Protein AF-0000000083564950 (afdb_homodimer)

Organism: NCBI:txid148449

Solvent-accessible surface area (backbone atoms only — not comparable to full-atom values): 12169 Å² total; per-residue (Å²): 90,76,49,78,50,65,30,76,47,76,41,44,30,56,57,51,12,51,49,29,38,50,49,12,47,35,48,44,49,78,77,57,68,30,68,43,77,38,75,94,41,74,46,77,42,32,58,44,66,55,35,38,40,35,38,38,37,38,41,34,43,41,97,84,79,45,38,36,38,35,43,37,40,39,37,40,40,60,40,55,70,81,66,63,74,75,74,71,76,76,76,77,71,79,78,77,77,73,73,78,76,76,77,69,78,74,121,90,77,50,76,50,65,30,75,47,76,42,43,30,57,58,52,12,50,51,29,37,51,48,12,47,40,49,44,60,70,78,58,68,31,68,44,77,37,75,93,42,73,46,78,42,33,59,45,65,55,36,37,39,36,40,37,38,38,41,34,44,42,96,85,80,46,38,36,38,35,43,36,39,38,36,40,40,62,41,56,70,82,66,64,74,75,75,72,77,76,77,78,73,79,78,76,77,75,72,80,76,78,76,69,80,73,120

Secondary structure (DSSP, 8-state):
-EEEEEEEEEEEHHHHHHHHHHHHHHHHSSSS-EEEEETTEEEEE---SEEEEEEEEEEEEETTTEEEEEEEEEEEEEPP---------------------------/-EEEEEEEEEEEHHHHHHHHHHHHHHHHS-SS-EEEEETTEEEEE---SEEEEEEEEEEEEETTTEEEEEEEEEEEEEPP---------------------------

Radius of gyration: 32.9 Å; Cα contacts (8 Å, |Δi|>4): 384; chains: 2; bounding box: 43×137×96 Å

Sequence (214 aa):
MAQRTTADETIAREELAAYFHRLAEEFGEGGREINVEVGNKTVELNPPNEVDLSVDVIERSTMFRGDRETIQLELNWKANTNTAPAETDAEAEPNPNSDPNPNPNVEMAQRTTADETIAREELAAYFHRLAEEFGEGGREINVEVGNKTVELNPPNEVDLSVDVIERSTMFRGDRETIQLELNWKANTNTAPAETDAEAEPNPNSDPNPNPNVE

Foldseek 3Di:
DDDDAAADDDDDPVVVVVQVVQVCCQLVVDDFWGWHDHPPDIDIFGADPDKDKDWDWDWDADPPPGIDIDIDMDIDDDGDDPPPPPPPPPPPDPPPPPPPPPPPPPD/DDDDAAADDDDDPVVVVVQVVQVCCQLPVDDFWGWHDHPPDIDIFGADPDKDKDWDWDWDADPPPGIDIDIDMDIDDDGDDPPPPPPPPPPPDPPPPPPPPPPPPPD

Nearest PDB structures (foldseek):
  9fs5-assembly1_A  TM=5.773E-01  e=3.225E+00  Escherichia coli
  9fsm-assembly1_A  TM=5.769E-01  e=5.524E+00  Klebsiella pneumoniae
  9fs5-assembly1_A  TM=5.777E-01  e=3.028E+00  Escherichia coli
  9fsm-assembly1_A  TM=5.773E-01  e=5.188E+00  Klebsiella pneumoniae

Structure (mmCIF, N/CA/C/O backbone):
data_AF-0000000083564950-model_v1
#
loop_
_entity.id
_entity.type
_entity.pdbx_description
1 polymer 'Amphi-Trp domain-containing protein'
#
loop_
_atom_site.group_PDB
_atom_site.id
_atom_site.type_symbol
_atom_site.label_atom_id
_atom_site.label_alt_id
_atom_site.label_comp_id
_atom_site.label_asym_id
_atom_site.label_entity_id
_atom_site.label_seq_id
_atom_site.pdbx_PDB_ins_code
_atom_site.Cartn_x
_atom_site.Cartn_y
_atom_site.Cartn_z
_atom_site.occupancy
_atom_site.B_iso_or_equiv
_atom_site.auth_seq_id
_atom_site.auth_comp_id
_atom_site.auth_asym_id
_atom_site.auth_atom_id
_atom_site.pdbx_PDB_model_num
ATOM 1 N N . MET A 1 1 ? 13.148 19.391 7.551 1 93.88 1 MET A N 1
ATOM 2 C CA . MET A 1 1 ? 13.484 18.203 8.336 1 93.88 1 MET A CA 1
ATOM 3 C C . MET A 1 1 ? 12.664 17 7.883 1 93.88 1 MET A C 1
ATOM 5 O O . MET A 1 1 ? 11.562 17.156 7.359 1 93.88 1 MET A O 1
ATOM 9 N N . ALA A 1 2 ? 13.359 15.805 7.922 1 95.88 2 ALA A N 1
ATOM 10 C CA . ALA A 1 2 ? 12.648 14.602 7.484 1 95.88 2 ALA A CA 1
ATOM 11 C C . ALA A 1 2 ? 12.688 13.516 8.562 1 95.88 2 ALA A C 1
ATOM 13 O O . ALA A 1 2 ? 13.719 13.32 9.211 1 95.88 2 ALA A O 1
ATOM 14 N N . GLN A 1 3 ? 11.43 12.992 8.852 1 97.75 3 GLN A N 1
ATOM 15 C CA . GLN A 1 3 ? 11.297 11.812 9.711 1 97.75 3 GLN A CA 1
ATOM 16 C C . GLN A 1 3 ? 10.844 10.602 8.906 1 97.75 3 GLN A C 1
ATOM 18 O O . GLN A 1 3 ? 9.859 10.672 8.164 1 97.75 3 GLN A O 1
ATOM 23 N N . ARG A 1 4 ? 11.609 9.547 8.992 1 98.88 4 ARG A N 1
ATOM 24 C CA . ARG A 1 4 ? 11.297 8.32 8.281 1 98.88 4 ARG A CA 1
ATOM 25 C C . ARG A 1 4 ? 11.086 7.16 9.258 1 98.88 4 ARG A C 1
ATOM 27 O O . ARG A 1 4 ? 11.906 6.934 10.148 1 98.88 4 ARG A O 1
ATOM 34 N N . THR A 1 5 ? 9.922 6.52 9.172 1 98.94 5 THR A N 1
ATOM 35 C CA . THR A 1 5 ? 9.609 5.305 9.922 1 98.94 5 THR A CA 1
ATOM 36 C C . THR A 1 5 ? 9.367 4.133 8.977 1 98.94 5 THR A C 1
ATOM 38 O O . THR A 1 5 ? 8.555 4.227 8.055 1 98.94 5 THR A O 1
ATOM 41 N N . THR A 1 6 ? 10.117 3.062 9.164 1 98.88 6 THR A N 1
ATOM 42 C CA . THR A 1 6 ? 10.023 1.928 8.25 1 98.88 6 THR A CA 1
ATOM 43 C C . THR A 1 6 ? 9.961 0.616 9.031 1 98.88 6 THR A C 1
ATOM 45 O O . THR A 1 6 ? 10.438 0.534 10.164 1 98.88 6 THR A O 1
ATOM 48 N N . ALA A 1 7 ? 9.336 -0.338 8.484 1 98.94 7 ALA A N 1
ATOM 49 C CA . ALA A 1 7 ? 9.305 -1.703 9 1 98.94 7 ALA A CA 1
ATOM 50 C C . ALA A 1 7 ? 9.195 -2.719 7.867 1 98.94 7 ALA A C 1
ATOM 52 O O . ALA A 1 7 ? 8.469 -2.502 6.898 1 98.94 7 ALA A O 1
ATOM 53 N N . ASP A 1 8 ? 9.93 -3.84 7.945 1 98.94 8 ASP A N 1
ATOM 54 C CA . ASP A 1 8 ? 9.844 -5 7.062 1 98.94 8 ASP A CA 1
ATOM 55 C C . ASP A 1 8 ? 9.422 -6.246 7.832 1 98.94 8 ASP A C 1
ATOM 57 O O . ASP A 1 8 ? 9.977 -6.551 8.891 1 98.94 8 ASP A O 1
ATOM 61 N N . GLU A 1 9 ? 8.453 -6.914 7.332 1 98.88 9 GLU A N 1
ATOM 62 C CA . GLU A 1 9 ? 7.973 -8.117 8.008 1 98.88 9 GLU A CA 1
ATOM 63 C C . GLU A 1 9 ? 7.453 -9.141 7.004 1 98.88 9 GLU A C 1
ATOM 65 O O . GLU A 1 9 ? 7.012 -8.781 5.91 1 98.88 9 GLU A O 1
ATOM 70 N N . THR A 1 10 ? 7.582 -10.422 7.363 1 98.88 10 THR A N 1
ATOM 71 C CA . THR A 1 10 ? 6.832 -11.484 6.707 1 98.88 10 THR A CA 1
ATOM 72 C C . THR A 1 10 ? 5.562 -11.82 7.488 1 98.88 10 THR A C 1
ATOM 74 O O . THR A 1 10 ? 5.633 -12.227 8.648 1 98.88 10 THR A O 1
ATOM 77 N N . ILE A 1 11 ? 4.453 -11.688 6.871 1 98.56 11 ILE A N 1
ATOM 78 C CA . ILE A 1 11 ? 3.207 -11.82 7.613 1 98.56 11 ILE A CA 1
ATOM 79 C C . ILE A 1 11 ? 2.25 -12.734 6.855 1 98.56 11 ILE A C 1
ATOM 81 O O . ILE A 1 11 ? 2.426 -12.969 5.656 1 98.56 11 ILE A O 1
ATOM 85 N N . ALA A 1 12 ? 1.258 -13.219 7.559 1 97.44 12 ALA A N 1
ATOM 86 C CA . ALA A 1 12 ? 0.197 -14.008 6.941 1 97.44 12 ALA A CA 1
ATOM 87 C C . ALA A 1 12 ? -0.708 -13.141 6.074 1 97.44 12 ALA A C 1
ATOM 89 O O . ALA A 1 12 ? -0.886 -11.953 6.352 1 97.44 12 ALA A O 1
ATOM 90 N N . ARG A 1 13 ? -1.227 -13.734 5.004 1 97.38 13 ARG A N 1
ATOM 91 C CA . ARG A 1 13 ? -2.131 -13.047 4.086 1 97.38 13 ARG A CA 1
ATOM 92 C C . ARG A 1 13 ? -3.291 -12.406 4.84 1 97.38 13 ARG A C 1
ATOM 94 O O . ARG A 1 13 ? -3.732 -11.312 4.496 1 97.38 13 ARG A O 1
ATOM 101 N N . GLU A 1 14 ? -3.785 -13.141 5.914 1 96.88 14 GLU A N 1
ATOM 102 C CA . GLU A 1 14 ? -4.895 -12.625 6.707 1 96.88 14 GLU A CA 1
ATOM 103 C C . GLU A 1 14 ? -4.484 -11.375 7.48 1 96.88 14 GLU A C 1
ATOM 105 O O . GLU A 1 14 ? -5.285 -10.461 7.664 1 96.88 14 GLU A O 1
ATOM 110 N N . GLU A 1 15 ? -3.299 -11.367 7.988 1 98.25 15 GLU A N 1
ATOM 111 C CA . GLU A 1 15 ? -2.785 -10.195 8.695 1 98.25 15 GLU A CA 1
ATOM 112 C C . GLU A 1 15 ? -2.627 -9.008 7.758 1 98.25 15 GLU A C 1
ATOM 114 O O . GLU A 1 15 ? -2.889 -7.867 8.141 1 98.25 15 GLU A O 1
ATOM 119 N N . LEU A 1 16 ? -2.162 -9.305 6.551 1 98.44 16 LEU A N 1
ATOM 120 C CA . LEU A 1 16 ? -2.07 -8.258 5.539 1 98.44 16 LEU A CA 1
ATOM 121 C C . LEU A 1 16 ? -3.449 -7.688 5.219 1 98.44 16 LEU A C 1
ATOM 123 O O . LEU A 1 16 ? -3.609 -6.469 5.109 1 98.44 16 LEU A O 1
ATOM 127 N N . ALA A 1 17 ? -4.441 -8.617 5.07 1 98.56 17 ALA A N 1
ATOM 128 C CA . ALA A 1 17 ? -5.816 -8.188 4.832 1 98.56 17 ALA A CA 1
ATOM 129 C C . ALA A 1 17 ? -6.297 -7.254 5.941 1 98.56 17 ALA A C 1
ATOM 131 O O . ALA A 1 17 ? -6.91 -6.219 5.668 1 98.56 17 ALA A O 1
ATOM 132 N N . ALA A 1 18 ? -6 -7.617 7.172 1 98.75 18 ALA A N 1
ATOM 133 C CA . ALA A 1 18 ? -6.398 -6.797 8.312 1 98.75 18 ALA A CA 1
ATOM 134 C C . ALA A 1 18 ? -5.699 -5.441 8.281 1 98.75 18 ALA A C 1
ATOM 136 O O . ALA A 1 18 ? -6.297 -4.422 8.641 1 98.75 18 ALA A O 1
ATOM 137 N N . TYR A 1 19 ? -4.41 -5.418 7.84 1 98.88 19 TYR A N 1
ATOM 138 C CA . TYR A 1 19 ? -3.654 -4.176 7.723 1 98.88 19 TYR A CA 1
ATOM 139 C C . TYR A 1 19 ? -4.309 -3.23 6.723 1 98.88 19 TYR A C 1
ATOM 141 O O . TYR A 1 19 ? -4.527 -2.055 7.02 1 98.88 19 TYR A O 1
ATOM 149 N N . PHE A 1 20 ? -4.641 -3.758 5.566 1 98.81 20 PHE A N 1
ATOM 150 C CA . PHE A 1 20 ? -5.297 -2.953 4.543 1 98.81 20 PHE A CA 1
ATOM 151 C C . PHE A 1 20 ? -6.664 -2.479 5.023 1 98.81 20 PHE A C 1
ATOM 153 O O . PHE A 1 20 ? -7.086 -1.364 4.707 1 98.81 20 PHE A O 1
ATOM 160 N N . HIS A 1 21 ? -7.383 -3.354 5.824 1 98.56 21 HIS A N 1
ATOM 161 C CA . HIS A 1 21 ? -8.672 -2.965 6.379 1 98.56 21 HIS A CA 1
ATOM 162 C C . HIS A 1 21 ? -8.531 -1.778 7.324 1 98.56 21 HIS A C 1
ATOM 164 O O . HIS A 1 21 ? -9.328 -0.839 7.273 1 98.56 21 HIS A O 1
ATOM 170 N N . ARG A 1 22 ? -7.535 -1.78 8.133 1 98.44 22 ARG A N 1
ATOM 171 C CA . ARG A 1 22 ? -7.309 -0.681 9.062 1 98.44 22 ARG A CA 1
ATOM 172 C C . ARG A 1 22 ? -6.949 0.602 8.32 1 98.44 22 ARG A C 1
ATOM 174 O O . ARG A 1 22 ? -7.414 1.686 8.688 1 98.44 22 ARG A O 1
ATOM 181 N N . LEU A 1 23 ? -6.129 0.482 7.289 1 98.38 23 LEU A N 1
ATOM 182 C CA . LEU A 1 23 ? -5.805 1.653 6.48 1 98.38 23 LEU A CA 1
ATOM 183 C C . LEU A 1 23 ? -7.062 2.232 5.84 1 98.38 23 LEU A C 1
ATOM 185 O O . LEU A 1 23 ? -7.242 3.451 5.801 1 98.38 23 LEU A O 1
ATOM 189 N N . ALA A 1 24 ? -7.93 1.332 5.32 1 98.31 24 ALA A N 1
ATOM 190 C CA . ALA A 1 24 ? -9.195 1.767 4.734 1 98.31 24 ALA A CA 1
ATOM 191 C C . ALA A 1 24 ? -10.023 2.564 5.742 1 98.31 24 ALA A C 1
ATOM 193 O O . ALA A 1 24 ? -10.57 3.615 5.406 1 98.31 24 ALA A O 1
ATOM 194 N N . GLU A 1 25 ? -10.094 2.08 6.957 1 97.56 25 GLU A N 1
ATOM 195 C CA . GLU A 1 25 ? -10.852 2.756 8.008 1 97.56 25 GLU A CA 1
ATOM 196 C C . GLU A 1 25 ? -10.25 4.121 8.328 1 97.56 25 GLU A C 1
ATOM 198 O O . GLU A 1 25 ? -10.977 5.098 8.516 1 97.56 25 GLU A O 1
ATOM 203 N N . GLU A 1 26 ? -8.891 4.121 8.414 1 97.25 2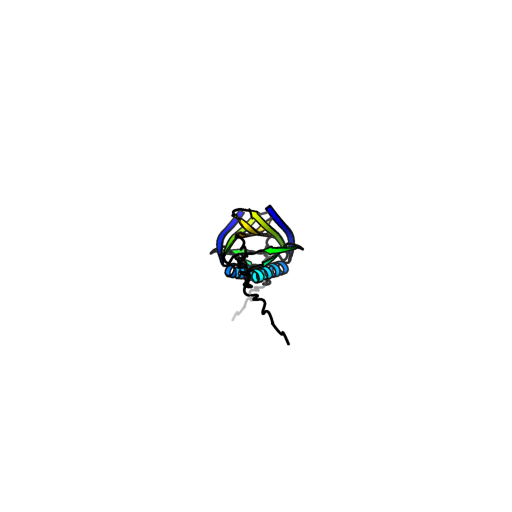6 GLU A N 1
ATOM 204 C CA . GLU A 1 26 ? -8.227 5.379 8.75 1 97.25 26 GLU A CA 1
ATOM 205 C C . GLU A 1 26 ? -8.477 6.438 7.68 1 97.25 26 GLU A C 1
ATOM 207 O O . GLU A 1 26 ? -8.82 7.578 8 1 97.25 26 GLU A O 1
ATOM 212 N N . PHE A 1 27 ? -8.383 6.086 6.449 1 97.25 27 PHE A N 1
ATOM 213 C CA . PHE A 1 27 ? -8.578 7.055 5.375 1 97.25 27 PHE A CA 1
ATOM 214 C C . PHE A 1 27 ? 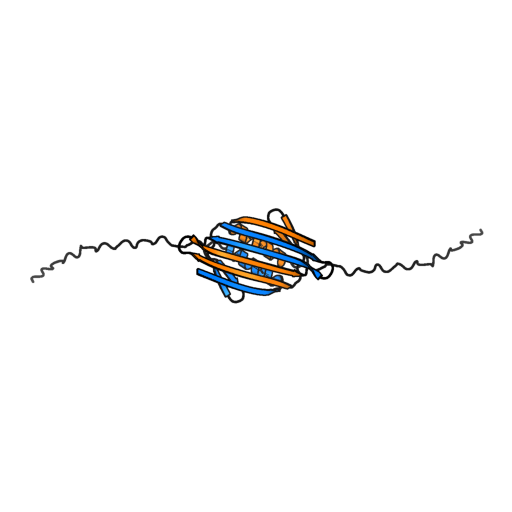-10.055 7.402 5.215 1 97.25 27 PHE A C 1
ATOM 216 O O . PHE A 1 27 ? -10.391 8.516 4.809 1 97.25 27 PHE A O 1
ATOM 223 N N . GLY A 1 28 ? -10.891 6.453 5.512 1 96.5 28 GLY A N 1
ATOM 224 C CA . GLY A 1 28 ? -12.312 6.641 5.281 1 96.5 28 GLY A CA 1
ATOM 225 C C . GLY A 1 28 ? -13 7.414 6.391 1 96.5 28 GLY A C 1
ATOM 226 O O . GLY A 1 28 ? -14.078 7.973 6.188 1 96.5 28 GLY A O 1
ATOM 227 N N . GLU A 1 29 ? -12.508 7.113 7.664 1 86.94 29 GLU A N 1
ATOM 228 C CA . GLU A 1 29 ? -13.141 7.723 8.828 1 86.94 29 GLU A CA 1
ATOM 229 C C . GLU A 1 29 ? -13.047 9.242 8.781 1 86.94 29 GLU A C 1
ATOM 231 O O . GLU A 1 29 ? -11.984 9.797 8.461 1 86.94 29 GLU A O 1
ATOM 236 N N . GLY A 1 30 ? -13.906 9.883 8.031 1 67.75 30 GLY A N 1
ATOM 237 C CA . GLY A 1 30 ? -14.008 11.328 8.086 1 67.75 30 GLY A CA 1
ATOM 238 C C . GLY A 1 30 ? -13.188 11.945 9.203 1 67.75 30 GLY A C 1
ATOM 239 O O . GLY A 1 30 ? -12.719 11.234 10.094 1 67.75 30 GLY A O 1
ATOM 240 N N . GLY A 1 31 ? -12.422 13.102 8.922 1 71.31 31 GLY A N 1
ATOM 241 C CA . GLY A 1 31 ? -11.539 13.836 9.82 1 71.31 31 GLY A CA 1
ATOM 242 C C . GLY A 1 31 ? -10.211 14.195 9.188 1 71.31 31 GLY A C 1
ATOM 243 O O . GLY A 1 31 ? -9.992 13.945 8 1 71.31 31 GLY A O 1
ATOM 244 N N . ARG A 1 32 ? -9.391 14.719 10.141 1 80.88 32 ARG A N 1
ATOM 245 C CA . ARG A 1 32 ? -8.195 15.336 9.578 1 80.88 32 ARG A CA 1
ATOM 246 C C . ARG A 1 32 ? -6.98 14.438 9.75 1 80.88 32 ARG A C 1
ATOM 248 O O . ARG A 1 32 ? -6.215 14.227 8.805 1 80.88 32 ARG A O 1
ATOM 255 N N . GLU A 1 33 ? -6.883 13.641 10.922 1 94.31 33 GLU A N 1
ATOM 256 C CA . GLU A 1 33 ? -5.652 12.898 11.18 1 94.31 33 GLU A CA 1
ATOM 257 C C . GLU A 1 33 ? -5.852 11.406 10.969 1 94.31 33 GLU A C 1
ATOM 259 O O . GLU A 1 33 ? -6.938 10.875 11.227 1 94.31 33 GLU A O 1
ATOM 264 N N . ILE A 1 34 ? -4.855 10.672 10.438 1 97.38 34 ILE A N 1
ATOM 265 C CA . ILE A 1 34 ? -4.895 9.219 10.32 1 97.38 34 ILE A CA 1
ATOM 266 C C . ILE A 1 34 ? -3.693 8.609 11.047 1 97.38 34 ILE A C 1
ATOM 268 O O . ILE A 1 34 ? -2.635 9.242 11.141 1 97.38 34 ILE A O 1
ATOM 272 N N . ASN A 1 35 ? -3.906 7.402 11.547 1 97.69 35 ASN A N 1
ATOM 273 C CA . ASN A 1 35 ? -2.842 6.621 12.172 1 97.69 35 ASN A CA 1
ATOM 274 C C . ASN A 1 35 ? -2.398 5.465 11.273 1 97.69 35 ASN A C 1
ATOM 276 O O . ASN A 1 35 ? -3.229 4.691 10.797 1 97.69 35 ASN A O 1
ATOM 280 N N . VAL A 1 36 ? -1.153 5.422 11.039 1 98.5 36 VAL A N 1
ATOM 281 C CA . VAL A 1 36 ? -0.574 4.336 10.258 1 98.5 36 VAL A CA 1
ATOM 282 C C . VAL A 1 36 ? 0.371 3.514 11.125 1 98.5 36 VAL A C 1
ATOM 284 O O . VAL A 1 36 ? 1.303 4.055 11.727 1 98.5 36 VAL A O 1
ATOM 287 N N . GLU A 1 37 ? 0.093 2.229 11.195 1 98.62 37 GLU A N 1
ATOM 288 C CA . GLU A 1 37 ? 0.975 1.33 11.938 1 98.62 37 GLU A CA 1
ATOM 289 C C . GLU A 1 37 ? 2.182 0.926 11.094 1 98.62 37 GLU A C 1
ATOM 291 O O . GLU A 1 37 ? 2.031 0.476 9.961 1 98.62 37 GLU A O 1
ATOM 296 N N . VAL A 1 38 ? 3.375 1.15 11.656 1 98.81 38 VAL A N 1
ATOM 297 C CA . VAL A 1 38 ? 4.637 0.756 11.047 1 98.81 38 VAL A CA 1
ATOM 298 C C . VAL A 1 38 ? 5.457 -0.07 12.031 1 98.81 38 VAL A C 1
ATOM 300 O O . VAL A 1 38 ? 6.203 0.482 12.844 1 98.81 38 VAL A O 1
ATOM 303 N N . GLY A 1 39 ? 5.363 -1.432 11.836 1 97.38 39 GLY A N 1
ATOM 304 C CA . GLY A 1 39 ? 5.93 -2.295 12.859 1 97.38 39 GLY A CA 1
ATOM 305 C C . GLY A 1 39 ? 5.301 -2.088 14.227 1 97.38 39 GLY A C 1
ATOM 306 O O . GLY A 1 39 ? 4.09 -2.25 14.391 1 97.38 39 GLY A O 1
ATOM 307 N N . ASN A 1 40 ? 6.047 -1.709 15.148 1 97.06 40 ASN A N 1
ATOM 308 C CA . ASN A 1 40 ? 5.566 -1.498 16.516 1 97.06 40 ASN A CA 1
ATOM 309 C C . ASN A 1 40 ? 5.289 -0.022 16.781 1 97.06 40 ASN A C 1
ATOM 311 O O . ASN A 1 40 ? 4.992 0.358 17.922 1 97.06 40 ASN A O 1
ATOM 315 N N . LYS A 1 41 ? 5.34 0.777 15.773 1 98.25 41 LYS A N 1
ATOM 316 C CA . LYS A 1 41 ? 5.121 2.215 15.914 1 98.25 41 LYS A CA 1
ATOM 317 C C . LYS A 1 41 ? 3.826 2.645 15.234 1 98.25 41 LYS A C 1
ATOM 319 O O . LYS A 1 41 ? 3.322 1.951 14.352 1 98.25 41 LYS A O 1
ATOM 324 N N . THR A 1 42 ? 3.316 3.699 15.695 1 98.56 42 THR A N 1
ATOM 325 C CA . THR A 1 42 ? 2.168 4.344 15.07 1 98.56 42 THR A CA 1
ATOM 326 C C . THR A 1 42 ? 2.52 5.762 14.625 1 98.56 42 THR A C 1
ATOM 328 O O . THR A 1 42 ? 3.021 6.559 15.422 1 98.56 42 THR A O 1
ATOM 331 N N . VAL A 1 43 ? 2.312 6.074 13.375 1 98.5 43 VAL A N 1
ATOM 332 C CA . VAL A 1 43 ? 2.6 7.402 12.844 1 98.5 43 VAL A CA 1
ATOM 333 C C . VAL A 1 43 ? 1.292 8.141 12.555 1 98.5 43 VAL A C 1
ATOM 335 O O . VAL A 1 43 ? 0.403 7.602 11.891 1 98.5 43 VAL A O 1
ATOM 338 N N . GLU A 1 44 ? 1.178 9.328 13.062 1 97.19 44 GLU A N 1
ATOM 339 C CA . GLU A 1 44 ? 0.018 10.172 12.789 1 97.19 44 GLU A CA 1
ATOM 340 C C . GLU A 1 44 ? 0.263 11.078 11.586 1 97.19 44 GLU A C 1
ATOM 342 O O . GLU A 1 44 ? 1.278 11.773 11.523 1 97.19 44 GLU A O 1
ATOM 347 N N . LEU A 1 45 ? -0.65 11.086 10.672 1 97.56 45 LEU A N 1
ATOM 348 C CA . LEU A 1 45 ? -0.542 11.898 9.469 1 97.56 45 LEU A CA 1
ATOM 349 C C . LEU A 1 45 ? -1.807 12.719 9.25 1 97.56 45 LEU A C 1
ATOM 351 O O . LEU A 1 45 ? -2.82 12.5 9.914 1 97.56 45 LEU A O 1
ATOM 355 N N . ASN A 1 46 ? -1.687 13.664 8.383 1 96.56 46 ASN A N 1
ATOM 356 C CA . ASN A 1 46 ? -2.779 14.594 8.133 1 96.56 46 ASN A CA 1
ATOM 357 C C . ASN A 1 46 ? -3.043 14.766 6.641 1 96.56 46 ASN A C 1
ATOM 359 O O . ASN A 1 46 ? -2.762 15.82 6.07 1 96.56 46 ASN A O 1
ATOM 363 N N . PRO A 1 47 ? -3.619 13.797 6.055 1 96.88 47 PRO A N 1
ATOM 364 C CA . PRO A 1 47 ? -3.898 13.914 4.621 1 96.88 47 PRO A CA 1
ATOM 365 C C . PRO A 1 47 ? -5.016 14.914 4.316 1 96.88 47 PRO A C 1
ATOM 367 O O . PRO A 1 47 ? -5.941 15.07 5.117 1 96.88 47 PRO A O 1
ATOM 370 N N . PRO A 1 48 ? -4.895 15.508 3.164 1 95.12 48 PRO A N 1
ATOM 371 C CA . PRO A 1 48 ? -6.035 16.281 2.65 1 95.12 48 PRO A CA 1
ATOM 372 C C . PRO A 1 48 ? -7.129 15.383 2.072 1 95.12 48 PRO A C 1
ATOM 374 O O . PRO A 1 48 ? -7.078 14.164 2.221 1 95.12 48 PRO A O 1
ATOM 377 N N . ASN A 1 49 ? -8.078 16.016 1.464 1 95.56 49 ASN A N 1
ATOM 378 C CA . ASN A 1 49 ? -9.195 15.266 0.895 1 95.56 49 ASN A CA 1
ATOM 379 C C . ASN A 1 49 ? -8.773 14.516 -0.366 1 95.56 49 ASN A C 1
ATOM 381 O O . ASN A 1 49 ? -9.43 13.555 -0.769 1 95.56 49 ASN A O 1
ATOM 385 N N . GLU A 1 50 ? -7.707 15.07 -1.01 1 97 50 GLU A N 1
ATOM 386 C CA . GLU A 1 50 ? -7.172 14.414 -2.203 1 97 50 GLU A CA 1
ATOM 387 C C . GLU A 1 50 ? -5.734 13.961 -1.982 1 97 50 GLU A C 1
ATOM 389 O O . GLU A 1 50 ? -4.941 14.664 -1.36 1 97 50 GLU A O 1
ATOM 394 N N . VAL A 1 51 ? -5.465 12.82 -2.506 1 97.88 51 VAL A N 1
ATOM 395 C CA . VAL A 1 51 ? -4.129 12.25 -2.359 1 97.88 51 VAL A CA 1
ATOM 396 C C . VAL A 1 51 ? -3.639 11.727 -3.709 1 97.88 51 VAL A C 1
ATOM 398 O O . VAL A 1 51 ? -4.441 11.305 -4.547 1 97.88 51 VAL A O 1
ATOM 401 N N . ASP A 1 52 ? -2.391 11.797 -3.896 1 98.88 52 ASP A N 1
ATOM 402 C CA . ASP A 1 52 ? -1.782 11.164 -5.062 1 98.88 52 ASP A CA 1
ATOM 403 C C .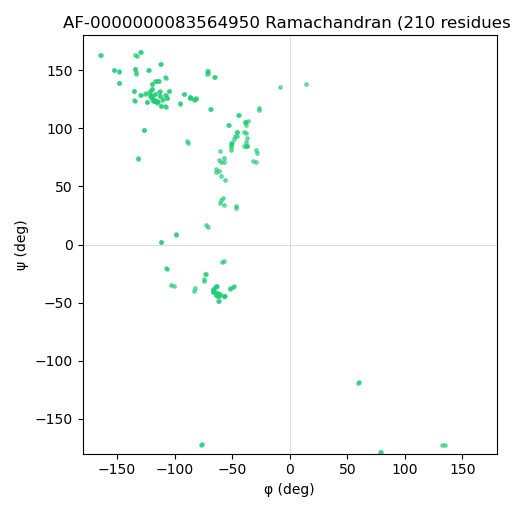 ASP A 1 52 ? -1.439 9.703 -4.781 1 98.88 52 ASP A C 1
ATOM 405 O O . ASP A 1 52 ? -0.766 9.391 -3.795 1 98.88 52 ASP A O 1
ATOM 409 N N . LEU A 1 53 ? -1.909 8.797 -5.617 1 98.94 53 LEU A N 1
ATOM 410 C CA . LEU A 1 53 ? -1.693 7.355 -5.484 1 98.94 53 LEU A CA 1
ATOM 411 C C . LEU A 1 53 ? -0.972 6.797 -6.703 1 98.94 53 LEU A C 1
ATOM 413 O O . LEU A 1 53 ? -1.349 7.09 -7.84 1 98.94 53 LEU A O 1
ATOM 417 N N . SER A 1 54 ? 0.122 6.102 -6.484 1 99 54 SER A N 1
ATOM 418 C CA . SER A 1 54 ? 0.807 5.312 -7.5 1 99 54 SER A CA 1
ATOM 419 C C . SER A 1 54 ? 0.752 3.824 -7.176 1 99 54 SER A C 1
ATOM 421 O O . SER A 1 54 ? 1.108 3.41 -6.07 1 99 54 SER A O 1
ATOM 423 N N . VAL A 1 55 ? 0.205 3.057 -8.094 1 98.94 55 VAL A N 1
ATOM 424 C CA . VAL A 1 55 ? 0.15 1.604 -7.969 1 98.94 55 VAL A CA 1
ATOM 425 C C . VAL A 1 55 ? 1.033 0.962 -9.039 1 98.94 55 VAL A C 1
ATOM 427 O O . VAL A 1 55 ? 0.976 1.341 -10.211 1 98.94 55 VAL A O 1
ATOM 430 N N . ASP A 1 56 ? 1.84 0.075 -8.664 1 98.94 56 ASP A N 1
ATOM 431 C CA . ASP A 1 56 ? 2.719 -0.682 -9.547 1 98.94 56 ASP A CA 1
ATOM 432 C C . ASP A 1 56 ? 2.684 -2.172 -9.219 1 98.94 56 ASP A C 1
ATOM 434 O O . ASP A 1 56 ? 2.955 -2.566 -8.078 1 98.94 56 ASP A O 1
ATOM 438 N N . VAL A 1 57 ? 2.361 -3.033 -10.195 1 98.94 57 VAL A N 1
ATOM 439 C CA . VAL A 1 57 ? 2.361 -4.484 -10.047 1 98.94 57 VAL A CA 1
ATOM 440 C C . VAL A 1 57 ? 3.348 -5.105 -11.031 1 98.94 57 VAL A C 1
ATOM 442 O O . VAL A 1 57 ? 3.32 -4.797 -12.227 1 98.94 57 VAL A O 1
ATOM 445 N N . ILE A 1 58 ? 4.211 -5.926 -10.531 1 98.81 58 ILE A N 1
ATOM 446 C CA . ILE A 1 58 ? 5.23 -6.57 -11.359 1 98.81 58 ILE A CA 1
ATOM 447 C C . ILE A 1 58 ? 5.133 -8.086 -11.203 1 98.81 58 ILE A C 1
ATOM 449 O O . ILE A 1 58 ? 5.191 -8.609 -10.086 1 98.81 58 ILE A O 1
ATOM 453 N N . GLU A 1 59 ? 4.945 -8.742 -12.289 1 98 59 GLU A N 1
ATOM 454 C CA . GLU A 1 59 ? 5.043 -10.195 -12.375 1 98 59 GLU A CA 1
ATOM 455 C C . GLU A 1 59 ? 6.305 -10.625 -13.117 1 98 59 GLU A C 1
ATOM 457 O O . GLU A 1 59 ? 6.508 -10.25 -14.273 1 98 59 GLU A O 1
ATOM 462 N N . ARG A 1 60 ? 7.129 -11.32 -12.438 1 97.31 60 ARG A N 1
ATOM 463 C CA . ARG A 1 60 ? 8.359 -11.82 -13.039 1 97.31 60 ARG A CA 1
ATOM 464 C C . ARG A 1 60 ? 8.375 -13.344 -13.062 1 97.31 60 ARG A C 1
ATOM 466 O O . ARG A 1 60 ? 8.156 -13.992 -12.039 1 97.31 60 ARG A O 1
ATOM 473 N N . SER A 1 61 ? 8.539 -13.898 -14.25 1 93.75 61 SER A N 1
ATOM 474 C CA . SER A 1 61 ? 8.633 -15.352 -14.406 1 93.75 61 SER A CA 1
ATOM 475 C C . SER A 1 61 ? 10.031 -15.773 -14.828 1 93.75 61 SER A C 1
ATOM 477 O O . SER A 1 61 ? 10.594 -15.227 -15.781 1 93.75 61 SER A O 1
ATOM 479 N N . THR A 1 62 ? 10.594 -16.531 -14.023 1 88.38 62 THR A N 1
ATOM 480 C CA . THR A 1 62 ? 11.875 -17.125 -14.375 1 88.38 62 THR A CA 1
ATOM 481 C C . THR A 1 62 ? 11.805 -18.641 -14.352 1 88.38 62 THR A C 1
ATOM 483 O O . THR A 1 62 ? 11.141 -19.234 -13.484 1 88.38 62 THR A O 1
ATOM 486 N N . MET A 1 63 ? 12.281 -19.344 -15.336 1 82.88 63 MET A N 1
ATOM 487 C CA . MET A 1 63 ? 12.227 -20.781 -15.539 1 82.88 63 MET A CA 1
ATOM 488 C C . MET A 1 63 ? 12.672 -21.531 -14.281 1 82.88 63 MET A C 1
ATOM 490 O O . MET A 1 63 ? 12.078 -22.547 -13.914 1 82.88 63 MET A O 1
ATOM 494 N N . PHE A 1 64 ? 13.625 -21.078 -13.516 1 85.19 64 PHE A N 1
ATOM 495 C CA . PHE A 1 64 ? 14.203 -21.891 -12.445 1 85.19 64 PHE A CA 1
ATOM 496 C C . PHE A 1 64 ? 13.75 -21.375 -11.078 1 85.19 64 PHE A C 1
ATOM 498 O O . PHE A 1 64 ? 13.734 -22.141 -10.102 1 85.19 64 PHE A O 1
ATOM 505 N N . ARG A 1 65 ? 13.32 -20.234 -10.922 1 84.75 65 ARG A N 1
ATOM 506 C CA . ARG A 1 65 ? 13.086 -19.672 -9.594 1 84.75 65 ARG A CA 1
ATOM 507 C C . ARG A 1 65 ? 11.594 -19.469 -9.344 1 84.75 65 ARG A C 1
ATOM 509 O O . ARG A 1 65 ? 11.188 -19.047 -8.266 1 84.75 65 ARG A O 1
ATOM 516 N N . GLY A 1 66 ? 10.727 -19.859 -10.312 1 89.88 66 GLY A N 1
ATOM 517 C CA . GLY A 1 66 ? 9.289 -19.656 -10.18 1 89.88 66 GLY A CA 1
ATOM 518 C C . GLY A 1 66 ? 8.852 -18.234 -10.484 1 89.88 66 GLY A C 1
ATOM 519 O O . GLY A 1 66 ? 9.672 -17.406 -10.859 1 89.88 66 GLY A O 1
ATOM 520 N N . ASP A 1 67 ? 7.637 -18.047 -10.344 1 94.44 67 ASP A N 1
ATOM 521 C CA . ASP A 1 67 ? 7.066 -16.734 -10.594 1 94.44 67 ASP A CA 1
ATOM 522 C C . ASP A 1 67 ? 7.145 -15.852 -9.344 1 94.44 67 ASP A C 1
ATOM 524 O O . ASP A 1 67 ? 6.793 -16.281 -8.25 1 94.44 67 ASP A O 1
ATOM 528 N N . ARG A 1 68 ? 7.727 -14.648 -9.484 1 97.62 68 ARG A N 1
ATOM 529 C CA . ARG A 1 68 ? 7.746 -13.656 -8.414 1 97.62 68 ARG A CA 1
ATOM 530 C C . ARG A 1 68 ? 6.758 -12.531 -8.695 1 97.62 68 ARG A C 1
ATOM 532 O O . ARG A 1 68 ? 6.668 -12.047 -9.828 1 97.62 68 ARG A O 1
ATOM 539 N N . GLU A 1 69 ? 6.004 -12.227 -7.703 1 98.38 69 GLU A N 1
ATOM 540 C CA . GLU A 1 69 ? 5.012 -11.164 -7.832 1 98.38 69 GLU A CA 1
ATOM 541 C C . GLU A 1 69 ? 5.273 -10.039 -6.828 1 98.38 69 GLU A C 1
ATOM 543 O O . GLU A 1 69 ? 5.648 -10.297 -5.684 1 98.38 69 GLU A O 1
ATOM 548 N N . THR A 1 70 ? 5.137 -8.797 -7.234 1 98.88 70 THR A N 1
ATOM 549 C CA . THR A 1 70 ? 5.363 -7.617 -6.402 1 98.88 70 THR A CA 1
ATOM 550 C C . THR A 1 70 ? 4.25 -6.594 -6.598 1 98.88 70 THR A C 1
ATOM 552 O O . THR A 1 70 ? 3.838 -6.324 -7.727 1 98.88 70 THR A O 1
ATOM 555 N N . ILE A 1 71 ? 3.729 -6.09 -5.5 1 98.94 71 ILE A N 1
ATOM 556 C CA . ILE A 1 71 ? 2.852 -4.922 -5.496 1 98.94 71 ILE A CA 1
ATOM 557 C C . ILE A 1 71 ? 3.549 -3.756 -4.797 1 98.94 71 ILE A C 1
ATOM 559 O O . ILE A 1 71 ? 4.059 -3.906 -3.686 1 98.94 71 ILE A O 1
ATOM 563 N N . GLN A 1 72 ? 3.607 -2.621 -5.418 1 99 72 GLN A N 1
ATOM 564 C CA . GLN A 1 72 ? 4.09 -1.39 -4.801 1 99 72 GLN A CA 1
ATOM 565 C C . GLN A 1 72 ? 3.018 -0.303 -4.832 1 99 72 GLN A C 1
ATOM 567 O O . GLN A 1 72 ? 2.445 -0.019 -5.887 1 99 72 GLN A O 1
ATOM 572 N N . LEU A 1 73 ? 2.746 0.29 -3.674 1 99 73 LEU A N 1
ATOM 573 C CA . LEU A 1 73 ? 1.852 1.434 -3.535 1 99 73 LEU A CA 1
ATOM 574 C C . LEU A 1 73 ? 2.59 2.635 -2.955 1 99 73 LEU A C 1
ATOM 576 O O . LEU A 1 73 ? 3.352 2.494 -1.995 1 99 73 LEU A O 1
ATOM 580 N N . GLU A 1 74 ? 2.426 3.738 -3.49 1 99 74 GLU A N 1
ATOM 581 C CA . GLU A 1 74 ? 2.936 4.988 -2.934 1 99 74 GLU A CA 1
ATOM 582 C C . GLU A 1 74 ? 1.841 6.051 -2.865 1 99 74 GLU A C 1
ATOM 584 O O . GLU A 1 74 ? 1.166 6.316 -3.861 1 99 74 GLU A O 1
ATOM 589 N N . LEU A 1 75 ? 1.646 6.668 -1.715 1 98.94 75 LEU A N 1
ATOM 590 C CA . LEU A 1 75 ? 0.766 7.801 -1.467 1 98.94 75 LEU A CA 1
ATOM 591 C C . LEU A 1 75 ? 1.569 9.039 -1.09 1 98.94 75 LEU A C 1
ATOM 593 O O . LEU A 1 75 ? 2.521 8.953 -0.31 1 98.94 75 LEU A O 1
ATOM 597 N N . ASN A 1 76 ? 1.219 10.078 -1.515 1 98.81 76 ASN A N 1
ATOM 598 C CA . ASN A 1 76 ? 1.87 11.32 -1.126 1 98.81 76 ASN A CA 1
ATOM 599 C C . ASN A 1 76 ? 0.916 12.508 -1.225 1 98.81 76 ASN A C 1
ATOM 601 O O . ASN A 1 76 ? 0.016 12.523 -2.066 1 98.81 76 ASN A O 1
ATOM 605 N N . TRP A 1 77 ? 1.122 13.531 -0.37 1 97.44 77 TRP A N 1
ATOM 606 C CA . TRP A 1 77 ? 0.282 14.727 -0.309 1 97.44 77 TRP A CA 1
ATOM 607 C C . TRP A 1 77 ? 0.979 15.844 0.46 1 97.44 77 TRP A C 1
ATOM 609 O O . TRP A 1 77 ? 2.027 15.625 1.072 1 97.44 77 TRP A O 1
ATOM 619 N N . LYS A 1 78 ? 0.457 16.969 0.252 1 96.38 78 LYS A N 1
ATOM 620 C CA . LYS A 1 78 ? 0.737 18.062 1.173 1 96.38 78 LYS A CA 1
ATOM 621 C C . LYS A 1 78 ? -0.184 18 2.389 1 96.38 78 LYS A C 1
ATOM 623 O O . LYS A 1 78 ? -1.408 17.984 2.246 1 96.38 78 LYS A O 1
ATOM 628 N N . ALA A 1 79 ? 0.463 17.984 3.52 1 95.69 79 ALA A N 1
ATOM 629 C CA . ALA A 1 79 ? -0.317 17.812 4.742 1 95.69 79 ALA A CA 1
ATOM 630 C C . ALA A 1 79 ? -1.241 19 4.977 1 95.69 79 ALA A C 1
ATOM 632 O O . ALA A 1 79 ? -0.89 20.141 4.656 1 95.69 79 ALA A O 1
ATOM 633 N N . ASN A 1 80 ? -2.434 18.672 5.512 1 91.19 80 ASN A N 1
ATOM 634 C CA . ASN A 1 80 ? -3.307 19.734 5.996 1 91.19 80 ASN A CA 1
ATOM 635 C C . ASN A 1 80 ? -2.734 20.406 7.242 1 91.19 80 ASN A C 1
ATOM 637 O O . ASN A 1 80 ? -2.201 19.734 8.125 1 91.19 80 ASN A O 1
ATOM 641 N N . THR A 1 81 ? -2.441 21.578 7.145 1 77.62 81 THR A N 1
ATOM 642 C CA . THR A 1 81 ? -1.909 22.281 8.305 1 77.62 81 THR A CA 1
ATOM 643 C C . THR A 1 81 ? -3.037 22.875 9.148 1 77.62 81 THR A C 1
ATOM 645 O O . THR A 1 81 ? -3.984 23.453 8.602 1 77.62 81 THR A O 1
ATOM 648 N N . ASN A 1 82 ? -3.572 22.078 10.07 1 60.84 82 ASN A N 1
ATOM 649 C CA . ASN A 1 82 ? -4.543 22.719 10.953 1 60.84 82 ASN A CA 1
ATOM 650 C C . ASN A 1 82 ? -4.027 24.047 11.477 1 60.84 82 ASN A C 1
ATOM 652 O O . ASN A 1 82 ? -3.49 24.109 12.586 1 60.84 82 ASN A O 1
ATOM 656 N N . THR A 1 83 ? -3.32 24.719 10.797 1 55.31 83 THR A N 1
ATOM 657 C CA . THR A 1 83 ? -3.029 26.016 11.383 1 55.31 83 THR A CA 1
ATOM 658 C C . THR A 1 83 ? -4.312 26.812 11.609 1 55.31 83 THR A C 1
ATOM 660 O O . THR A 1 83 ? -4.992 27.188 10.656 1 55.31 83 THR A O 1
ATOM 663 N N . ALA A 1 84 ? -5.098 26.375 12.57 1 53.72 84 ALA A N 1
ATOM 664 C CA . ALA A 1 84 ? -6.211 27.203 13.016 1 53.72 84 ALA A CA 1
ATOM 665 C C . ALA A 1 84 ? -5.922 28.688 12.773 1 53.72 84 ALA A C 1
ATOM 667 O O . ALA A 1 84 ? -4.805 29.141 13 1 53.72 84 ALA A O 1
ATOM 668 N N . PRO A 1 85 ? -6.699 29.312 11.93 1 51.06 85 PRO A N 1
ATOM 669 C CA . PRO A 1 85 ? -6.434 30.766 11.922 1 51.06 85 PRO A CA 1
ATOM 670 C C . PRO A 1 85 ? -6.145 31.312 13.312 1 51.06 85 PRO A C 1
ATOM 672 O O . PRO A 1 85 ? -6.805 30.938 14.281 1 51.06 85 PRO A O 1
ATOM 675 N N . ALA A 1 86 ? -5.016 31.625 13.664 1 49.81 86 ALA A N 1
ATOM 676 C CA . ALA A 1 86 ? -4.703 32.312 14.922 1 49.81 86 ALA A CA 1
ATOM 677 C C . ALA A 1 86 ? -5.859 33.188 15.375 1 49.81 86 ALA A C 1
ATOM 679 O O . ALA A 1 86 ? -6.215 34.156 14.688 1 49.81 86 ALA A O 1
ATOM 680 N N . GLU A 1 87 ? -6.941 32.625 15.812 1 49.91 87 GLU A N 1
ATOM 681 C CA . G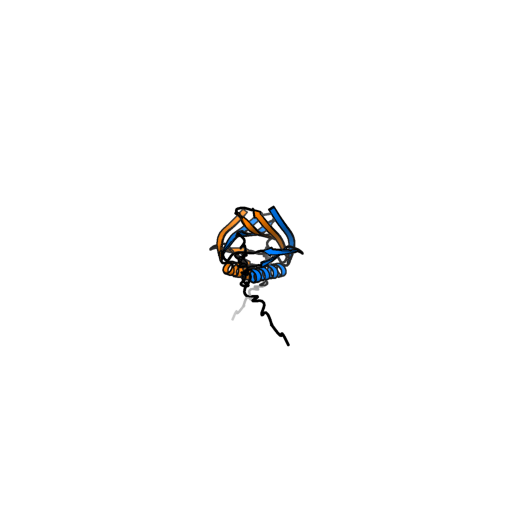LU A 1 87 ? -7.902 33.562 16.422 1 49.91 87 GLU A CA 1
ATOM 682 C C . GLU A 1 87 ? -7.195 34.656 17.219 1 49.91 87 GLU A C 1
ATOM 684 O O . GLU A 1 87 ? -6.395 34.375 18.109 1 49.91 87 GLU A O 1
ATOM 689 N N . THR A 1 88 ? -6.77 35.719 16.578 1 46.16 88 THR A N 1
ATOM 690 C CA . THR A 1 88 ? -6.246 36.906 17.219 1 46.16 88 THR A CA 1
ATOM 691 C C . THR A 1 88 ? -7.023 37.219 18.5 1 46.16 88 THR A C 1
ATOM 693 O O . THR A 1 88 ? -8.242 37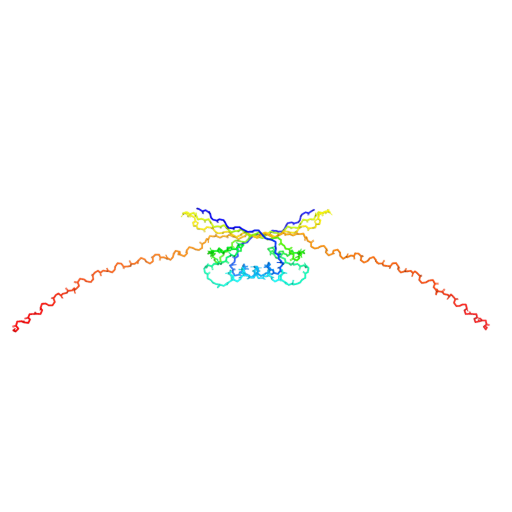.406 18.453 1 46.16 88 THR A O 1
ATOM 696 N N . ASP A 1 89 ? -6.715 36.656 19.594 1 48.91 89 ASP A N 1
ATOM 697 C CA . ASP A 1 89 ? -7.199 37.031 20.922 1 48.91 89 ASP A CA 1
ATOM 698 C C . ASP A 1 89 ? -7.539 38.5 20.984 1 48.91 89 ASP A C 1
ATOM 700 O O . ASP A 1 89 ? -6.676 39.375 20.766 1 48.91 89 ASP A O 1
ATOM 704 N N . ALA A 1 90 ? -8.727 39.062 20.484 1 52.59 90 ALA A N 1
ATO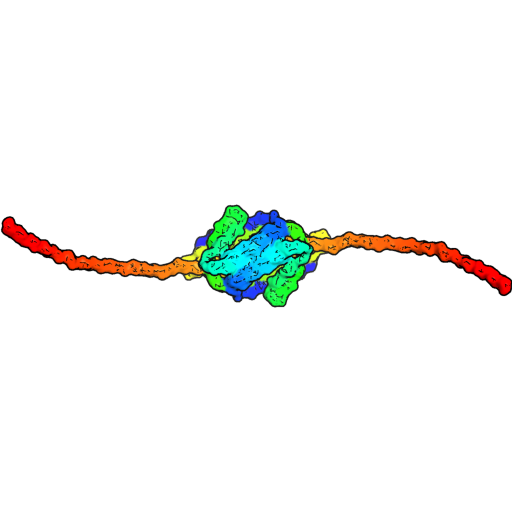M 705 C CA . ALA A 1 90 ? -9.203 40.438 20.672 1 52.59 90 ALA A CA 1
ATOM 706 C C . ALA A 1 90 ? -8.844 40.938 22.047 1 52.59 90 ALA A C 1
ATOM 708 O O . ALA A 1 90 ? -9.031 40.25 23.047 1 52.59 90 ALA A O 1
ATOM 709 N N . GLU A 1 91 ? -7.836 41.844 22.203 1 50 91 GLU A N 1
ATOM 710 C CA . GLU A 1 91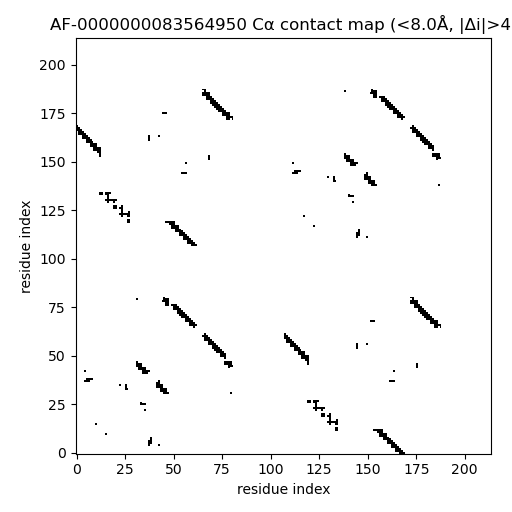 ? -7.414 42.625 23.359 1 50 91 GLU A CA 1
ATOM 711 C C . GLU A 1 91 ? -8.617 43.156 24.156 1 50 91 GLU A C 1
ATOM 713 O O . GLU A 1 91 ? -9.523 43.75 23.594 1 50 91 GLU A O 1
ATOM 718 N N . ALA A 1 92 ? -9 42.5 25.188 1 56.69 92 ALA A N 1
ATOM 719 C CA . ALA A 1 92 ? -9.938 42.969 26.203 1 56.69 92 ALA A CA 1
ATOM 720 C C . ALA A 1 92 ? -9.727 44.438 26.484 1 56.69 92 ALA A C 1
ATOM 722 O O . ALA A 1 92 ? -8.609 44.875 26.812 1 56.69 92 ALA A O 1
ATOM 723 N N . GLU A 1 93 ? -10.359 45.406 25.781 1 52.56 93 GLU A N 1
ATOM 724 C CA . GLU A 1 93 ? -10.375 46.812 26.156 1 52.56 93 GLU A CA 1
ATOM 725 C C . GLU A 1 93 ? -10.633 46.969 27.641 1 52.56 93 GLU A C 1
ATOM 727 O O . GLU A 1 93 ? -11.5 46.312 28.219 1 52.56 93 GLU A O 1
ATOM 732 N N . PRO A 1 94 ? -9.695 47.406 28.422 1 52.84 94 PRO A N 1
ATOM 733 C CA . PRO A 1 94 ? -9.875 47.719 29.844 1 52.84 94 PRO A CA 1
ATOM 734 C C . PRO A 1 94 ? -11.141 48.531 30.125 1 52.84 94 PRO A C 1
ATOM 736 O O . PRO A 1 94 ? -11.453 49.469 29.391 1 52.84 94 PRO A O 1
ATOM 739 N N . ASN A 1 95 ? -12.273 47.938 30.531 1 54.94 95 ASN A N 1
ATOM 740 C CA . ASN A 1 95 ? -13.461 48.656 31 1 54.94 95 ASN A CA 1
ATOM 741 C C . ASN A 1 95 ? -13.102 49.75 31.984 1 54.94 95 ASN A C 1
ATOM 743 O O . ASN A 1 95 ? -12.586 49.5 33.062 1 54.94 95 ASN A O 1
ATOM 747 N N . PRO A 1 96 ? -12.875 51.062 31.688 1 50.84 96 PRO A N 1
ATOM 748 C CA . PRO A 1 96 ? -12.555 52.219 32.531 1 50.84 96 PRO A CA 1
ATOM 749 C C . PRO A 1 96 ? -13.609 52.469 33.625 1 50.84 96 PRO A C 1
ATOM 751 O O . PRO A 1 96 ? -13.531 53.438 34.344 1 50.84 96 PRO A O 1
ATOM 754 N N . ASN A 1 97 ? -14.828 51.875 33.594 1 48.66 97 ASN A N 1
ATOM 755 C CA . ASN A 1 97 ? -15.883 52.5 34.375 1 48.66 97 ASN A CA 1
ATOM 756 C C . ASN A 1 97 ? -15.648 52.312 35.875 1 48.66 97 ASN A C 1
ATOM 758 O O . ASN A 1 97 ? -16.281 51.469 36.5 1 48.66 97 ASN A O 1
ATOM 762 N N . SER A 1 98 ? -14.461 51.906 36.406 1 52.5 98 SER A N 1
ATOM 763 C CA . SER A 1 98 ? -14.562 51.781 37.844 1 52.5 98 SER A CA 1
ATOM 764 C C . SER A 1 98 ? -14.836 53.125 38.5 1 52.5 98 SER A C 1
ATOM 766 O O . SER A 1 98 ? -13.938 53.969 38.594 1 52.5 98 SER A O 1
ATOM 768 N N . ASP A 1 99 ? -16 53.75 38.188 1 48.5 99 ASP A N 1
ATOM 769 C CA . ASP A 1 99 ? -16.375 55 38.875 1 48.5 99 ASP A CA 1
ATOM 770 C C . ASP A 1 99 ? -16.344 54.781 40.406 1 48.5 99 ASP A C 1
ATOM 772 O O . ASP A 1 99 ? -16.875 53.812 40.906 1 48.5 99 ASP A O 1
ATOM 776 N N . PRO A 1 100 ? -15.328 55.25 41.094 1 51.16 100 PRO A N 1
ATOM 777 C CA . PRO A 1 100 ? -15.227 55.281 42.562 1 51.16 100 PRO A CA 1
ATOM 778 C C . PRO A 1 100 ? -16.422 55.906 43.25 1 51.16 100 PRO A C 1
ATOM 780 O O . PRO A 1 100 ? -16.797 57.062 42.906 1 51.16 100 PRO A O 1
ATOM 783 N N . ASN A 1 101 ? -17.531 55.219 43.469 1 49.22 101 ASN A N 1
ATOM 784 C CA . ASN A 1 101 ? -18.656 55.719 44.25 1 49.22 101 ASN A CA 1
ATOM 785 C C . ASN A 1 101 ? -18.188 56.312 45.594 1 49.22 101 ASN A C 1
ATOM 787 O O . ASN A 1 101 ? -17.594 55.625 46.406 1 49.22 101 ASN A O 1
ATOM 791 N N . PRO A 1 102 ? -17.906 57.594 45.625 1 51.47 102 PRO A N 1
ATOM 792 C CA . PRO A 1 102 ? -17.594 58.312 46.875 1 51.47 102 PRO A CA 1
ATOM 793 C C . PRO A 1 102 ? -18.703 58.188 47.906 1 51.47 102 PRO A C 1
ATOM 795 O O . PRO A 1 102 ? -19.859 58.562 47.656 1 51.47 102 PRO A O 1
ATOM 798 N N . ASN A 1 103 ? -18.906 57.031 48.5 1 50.09 103 ASN A N 1
ATOM 799 C CA . ASN A 1 103 ? -19.859 56.969 49.594 1 50.09 103 ASN A CA 1
ATOM 800 C C . ASN A 1 103 ? -19.562 58.062 50.656 1 50.09 103 ASN A C 1
ATOM 802 O O . ASN A 1 103 ? -18.516 58.031 51.281 1 50.09 103 ASN A O 1
ATOM 806 N N . PRO A 1 104 ? -20.047 59.25 50.5 1 49.44 104 PRO A N 1
ATOM 807 C CA . PRO A 1 104 ? -19.969 60.281 51.5 1 49.44 104 PRO A CA 1
ATOM 808 C C . PRO A 1 104 ? -20.641 59.906 52.812 1 49.44 104 PRO A C 1
ATOM 810 O O . PRO A 1 104 ? -20.844 60.75 53.688 1 49.44 104 PRO A O 1
ATOM 813 N N . ASN A 1 105 ? -20.594 58.656 53.344 1 45.28 105 ASN A N 1
ATOM 814 C CA . ASN A 1 105 ? -21.375 58.531 54.562 1 45.28 105 ASN A CA 1
ATOM 815 C C . ASN A 1 105 ? -20.844 59.469 55.656 1 45.28 105 ASN A C 1
ATOM 817 O O . ASN A 1 105 ? -19.766 59.25 56.188 1 45.28 105 ASN A O 1
ATOM 821 N N . VAL A 1 106 ? -20.859 60.781 55.531 1 43.84 106 VAL A N 1
ATOM 822 C CA . VAL A 1 106 ? -20.641 61.719 56.625 1 43.84 106 VAL A CA 1
ATOM 823 C C . VAL A 1 106 ? -21.688 61.469 57.719 1 43.84 106 VAL A C 1
ATOM 825 O O . VAL A 1 106 ? -21.719 62.188 58.719 1 43.84 106 VAL A O 1
ATOM 828 N N . GLU A 1 107 ? -22.156 60.219 58.156 1 35.84 107 GLU A N 1
ATOM 829 C CA . GLU A 1 107 ? -22.688 60.438 59.5 1 35.84 107 GLU A CA 1
ATOM 830 C C . GLU A 1 107 ? -21.562 60.562 60.5 1 35.84 107 GLU A C 1
ATOM 832 O O . GLU A 1 107 ? -20.562 59.844 60.406 1 35.84 107 GLU A O 1
ATOM 837 N N . MET B 1 1 ? 10.742 -13.57 -17.906 1 93.88 1 MET B N 1
ATOM 838 C CA . MET B 1 1 ? 9.953 -12.492 -18.484 1 93.88 1 MET B CA 1
ATOM 839 C C . MET B 1 1 ? 9.273 -11.656 -17.406 1 93.88 1 MET B C 1
ATOM 841 O O . MET B 1 1 ? 9.008 -12.156 -16.312 1 93.88 1 MET B O 1
ATOM 845 N N . ALA B 1 2 ? 9.211 -10.32 -17.688 1 95.94 2 ALA B N 1
ATOM 846 C CA . ALA B 1 2 ? 8.586 -9.453 -16.688 1 95.94 2 ALA B CA 1
ATOM 847 C C . ALA B 1 2 ? 7.449 -8.641 -17.312 1 95.94 2 ALA B C 1
ATOM 849 O O . ALA B 1 2 ? 7.562 -8.164 -18.438 1 95.94 2 ALA B O 1
ATOM 850 N N . GLN B 1 3 ? 6.254 -8.695 -16.578 1 97.75 3 GLN B N 1
ATOM 851 C CA . GLN B 1 3 ? 5.117 -7.836 -16.906 1 97.75 3 GLN B CA 1
ATOM 852 C C . GLN B 1 3 ? 4.895 -6.793 -15.812 1 97.75 3 GLN B C 1
ATOM 854 O O . GLN B 1 3 ? 4.832 -7.129 -14.633 1 97.75 3 GLN B O 1
ATOM 859 N N . ARG B 1 4 ? 4.891 -5.566 -16.203 1 98.88 4 ARG B N 1
ATOM 860 C CA . ARG B 1 4 ? 4.68 -4.465 -15.273 1 98.88 4 ARG B CA 1
ATOM 861 C C . ARG B 1 4 ? 3.428 -3.674 -15.633 1 98.88 4 ARG B C 1
ATOM 863 O O . ARG B 1 4 ? 3.242 -3.287 -16.781 1 98.88 4 ARG B O 1
ATOM 870 N N . THR B 1 5 ? 2.498 -3.555 -14.672 1 98.94 5 THR B N 1
ATOM 871 C CA . THR B 1 5 ? 1.311 -2.719 -14.797 1 98.94 5 THR B CA 1
ATOM 872 C C . THR B 1 5 ? 1.326 -1.601 -13.758 1 98.94 5 THR B C 1
ATOM 874 O O . THR B 1 5 ? 1.483 -1.859 -12.562 1 98.94 5 THR B O 1
ATOM 877 N N . THR B 1 6 ? 1.223 -0.368 -14.219 1 98.94 6 THR B N 1
ATOM 878 C CA . THR B 1 6 ? 1.319 0.769 -13.312 1 98.94 6 THR B CA 1
ATOM 879 C C . THR B 1 6 ? 0.222 1.788 -13.602 1 98.94 6 THR B C 1
ATOM 881 O O . THR B 1 6 ? -0.278 1.867 -14.727 1 98.94 6 THR B O 1
ATOM 884 N N . ALA B 1 7 ? -0.18 2.496 -12.625 1 98.94 7 ALA B N 1
ATOM 885 C CA . ALA B 1 7 ? -1.102 3.623 -12.75 1 98.94 7 ALA B CA 1
ATOM 886 C C . ALA B 1 7 ? -0.815 4.684 -11.695 1 98.94 7 ALA B C 1
ATOM 888 O O . ALA B 1 7 ? -0.522 4.355 -10.539 1 98.94 7 ALA B O 1
ATOM 889 N N . ASP B 1 8 ? -0.862 5.957 -12.055 1 98.94 8 ASP B N 1
ATOM 890 C CA . ASP B 1 8 ? -0.785 7.117 -11.172 1 98.94 8 ASP B CA 1
ATOM 891 C C . ASP B 1 8 ? -2.072 7.938 -11.227 1 98.94 8 ASP B C 1
ATOM 893 O O . ASP B 1 8 ? -2.564 8.258 -12.305 1 98.94 8 ASP B O 1
ATOM 897 N N . GLU B 1 9 ? -2.613 8.242 -10.094 1 98.88 9 GLU B N 1
ATOM 898 C CA . GLU B 1 9 ? -3.854 9.008 -10.047 1 98.88 9 GLU B CA 1
ATOM 899 C C . GLU B 1 9 ? -3.91 9.891 -8.805 1 98.88 9 GLU B C 1
ATOM 901 O O . GLU B 1 9 ? -3.303 9.57 -7.785 1 98.88 9 GLU B O 1
ATOM 906 N N . THR B 1 10 ? -4.582 11.023 -8.961 1 98.88 10 THR B N 1
ATOM 907 C CA . THR B 1 10 ? -5.031 11.797 -7.805 1 98.88 10 THR B CA 1
ATOM 908 C C . THR B 1 10 ? -6.473 11.453 -7.453 1 98.88 10 THR B C 1
ATOM 910 O O . THR B 1 10 ? -7.383 11.656 -8.266 1 98.88 10 THR B O 1
ATOM 913 N N . ILE B 1 11 ? -6.695 11.008 -6.266 1 98.56 11 ILE B N 1
ATOM 914 C CA . ILE B 1 11 ? -8.023 10.5 -5.938 1 98.56 11 ILE B CA 1
ATOM 915 C C . ILE B 1 11 ? -8.469 11.062 -4.59 1 98.56 11 ILE B C 1
ATOM 917 O O . ILE B 1 11 ? -7.652 11.555 -3.811 1 98.56 11 ILE B O 1
ATOM 921 N N . ALA B 1 12 ? -9.75 10.977 -4.348 1 97.44 12 ALA B N 1
ATOM 922 C CA . ALA B 1 12 ? -10.305 11.367 -3.057 1 97.44 12 ALA B CA 1
ATOM 923 C C . ALA B 1 12 ? -9.93 10.359 -1.97 1 97.44 12 ALA B C 1
ATOM 925 O O . ALA B 1 12 ? -9.742 9.172 -2.246 1 97.44 12 ALA B O 1
ATOM 926 N N . ARG B 1 13 ? -9.758 10.867 -0.763 1 97.38 13 ARG B N 1
ATOM 927 C CA . ARG B 1 13 ? -9.422 10.047 0.396 1 97.38 13 ARG B CA 1
ATOM 928 C C . ARG B 1 13 ? -10.383 8.875 0.538 1 97.38 13 ARG B C 1
ATOM 930 O O . ARG B 1 13 ? -9.977 7.77 0.901 1 97.38 13 ARG B O 1
ATOM 937 N N . GLU B 1 14 ? -11.719 9.141 0.235 1 96.88 14 GLU B N 1
ATOM 938 C CA . GLU B 1 14 ? -12.727 8.094 0.329 1 96.88 14 GLU B CA 1
ATOM 939 C C . GLU B 1 14 ? -12.492 7.008 -0.718 1 96.88 14 GLU B C 1
ATOM 941 O O . GLU B 1 14 ? -12.75 5.828 -0.465 1 96.88 14 GLU B O 1
ATOM 946 N N . GLU B 1 15 ? -12.094 7.391 -1.88 1 98.25 15 GLU B N 1
ATOM 947 C CA . GLU B 1 15 ? -11.789 6.43 -2.934 1 98.25 15 GLU B CA 1
ATOM 948 C C . GLU B 1 15 ? -10.578 5.578 -2.568 1 98.25 15 GLU B C 1
ATOM 950 O O . GLU B 1 15 ? -10.539 4.383 -2.859 1 98.25 15 GLU B O 1
ATOM 955 N N . LEU B 1 16 ? -9.594 6.234 -1.966 1 98.44 16 LEU B N 1
ATOM 956 C CA . LEU B 1 16 ? -8.43 5.5 -1.478 1 98.44 16 LEU B CA 1
ATOM 957 C C . LEU B 1 16 ? -8.836 4.484 -0.415 1 98.44 16 LEU B C 1
ATOM 959 O O . LEU B 1 16 ? -8.375 3.342 -0.432 1 98.44 16 LEU B O 1
ATOM 963 N N . ALA B 1 17 ? -9.734 4.945 0.516 1 98.56 17 ALA B N 1
ATOM 964 C CA . ALA B 1 17 ? -10.25 4.039 1.54 1 98.56 17 ALA B CA 1
ATOM 965 C C . ALA B 1 17 ? -10.914 2.82 0.911 1 98.56 17 ALA B C 1
ATOM 967 O O . ALA B 1 17 ? -10.688 1.688 1.347 1 98.56 17 ALA B O 1
ATOM 968 N N . ALA B 1 18 ? -11.703 3.066 -0.108 1 98.75 18 ALA B N 1
ATOM 969 C CA . ALA B 1 18 ? -12.391 1.977 -0.8 1 98.75 18 ALA B CA 1
ATOM 970 C C . ALA B 1 18 ? -11.391 1.043 -1.476 1 98.75 18 ALA B C 1
ATOM 972 O O . ALA B 1 18 ? -11.586 -0.174 -1.501 1 98.75 18 ALA B O 1
ATOM 973 N N . TYR B 1 19 ? -10.281 1.619 -2.031 1 98.88 19 TYR B N 1
ATOM 974 C CA . TYR B 1 19 ? -9.234 0.823 -2.668 1 98.88 19 TYR B CA 1
ATOM 975 C C . TYR B 1 19 ? -8.586 -0.121 -1.666 1 98.88 19 TYR B C 1
ATOM 977 O O . TYR B 1 19 ? -8.445 -1.317 -1.929 1 98.88 19 TYR B O 1
ATOM 985 N N . PHE B 1 20 ? -8.211 0.42 -0.524 1 98.81 20 PHE B N 1
ATOM 986 C CA . PHE B 1 20 ? -7.602 -0.4 0.518 1 98.81 20 PHE B CA 1
ATOM 987 C C . PHE B 1 20 ? -8.578 -1.457 1.015 1 98.81 20 PHE B C 1
ATOM 989 O O . PHE B 1 20 ? -8.18 -2.576 1.34 1 98.81 20 PHE B O 1
ATOM 996 N N . HIS B 1 21 ? -9.914 -1.098 1.08 1 98.5 21 HIS B N 1
ATOM 997 C CA . HIS B 1 21 ? -10.93 -2.061 1.489 1 98.5 21 HIS B CA 1
ATOM 998 C C . HIS B 1 21 ? -11.008 -3.229 0.514 1 98.5 21 HIS B C 1
ATOM 1000 O O . HIS B 1 21 ? -11.086 -4.387 0.93 1 98.5 21 HIS B O 1
ATOM 1006 N N . ARG B 1 22 ? -10.938 -2.961 -0.752 1 98.44 22 ARG B N 1
ATOM 1007 C CA . ARG B 1 22 ? -10.984 -4.016 -1.757 1 98.44 22 ARG B CA 1
ATOM 1008 C C . ARG B 1 22 ? -9.742 -4.902 -1.683 1 98.44 22 ARG B C 1
ATOM 1010 O O . ARG B 1 22 ? -9.836 -6.125 -1.811 1 98.44 22 ARG B O 1
ATOM 1017 N N . LEU B 1 23 ? -8.586 -4.285 -1.476 1 98.38 23 LEU B N 1
ATOM 1018 C CA . LEU B 1 23 ? -7.367 -5.074 -1.312 1 98.38 23 LEU B CA 1
ATOM 1019 C C . LEU B 1 23 ? -7.473 -5.992 -0.101 1 98.38 23 LEU B C 1
ATOM 1021 O O . LEU B 1 23 ? -7.066 -7.156 -0.161 1 98.38 23 LEU B O 1
ATOM 1025 N N . ALA B 1 24 ? -8.023 -5.449 1.014 1 98.31 24 ALA B N 1
ATOM 1026 C CA . ALA B 1 24 ? -8.234 -6.254 2.215 1 98.31 24 ALA B CA 1
ATOM 1027 C C . ALA B 1 24 ? -9.102 -7.473 1.913 1 98.31 24 ALA B C 1
ATOM 1029 O O . ALA B 1 24 ? -8.789 -8.586 2.35 1 98.31 24 ALA B O 1
ATOM 1030 N N . GLU B 1 25 ? -10.164 -7.281 1.171 1 97.56 25 GLU B N 1
ATOM 1031 C CA . GLU B 1 25 ? -11.07 -8.375 0.813 1 97.56 25 GLU B CA 1
ATOM 1032 C C . GLU B 1 25 ? -10.359 -9.414 -0.052 1 97.56 25 GLU B C 1
ATOM 1034 O O . GLU B 1 25 ? -10.539 -10.617 0.145 1 97.56 25 GLU B O 1
ATOM 1039 N N . GLU B 1 26 ? -9.578 -8.883 -1.036 1 97.25 26 GLU B N 1
ATOM 1040 C CA . GLU B 1 26 ? -8.891 -9.797 -1.936 1 97.25 26 GLU B CA 1
ATOM 1041 C C . GLU B 1 26 ? -7.898 -10.672 -1.176 1 97.25 26 GLU B C 1
ATOM 1043 O O . GLU B 1 26 ? -7.863 -11.891 -1.364 1 97.25 26 GLU B O 1
ATOM 1048 N N . PHE B 1 27 ? -7.145 -10.109 -0.292 1 97.31 27 PHE B N 1
ATOM 1049 C CA . PHE B 1 27 ? -6.145 -10.875 0.444 1 97.31 27 PHE B CA 1
ATOM 1050 C C . PHE B 1 27 ? -6.805 -11.758 1.495 1 97.31 27 PHE B C 1
ATOM 105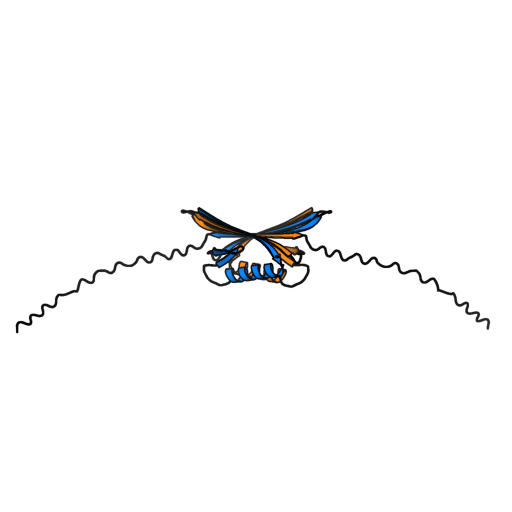2 O O . PHE B 1 27 ? -6.285 -12.828 1.827 1 97.31 27 PHE B O 1
ATOM 1059 N N . GLY B 1 28 ? -7.938 -11.312 2.012 1 96.56 28 GLY B N 1
ATOM 1060 C CA . GLY B 1 28 ? -8.578 -12.016 3.109 1 96.56 28 GLY B CA 1
ATOM 1061 C C . GLY B 1 28 ? -9.445 -13.18 2.65 1 96.56 28 GLY B C 1
ATOM 1062 O O . GLY B 1 28 ? -9.758 -14.07 3.439 1 96.56 28 GLY B O 1
ATOM 1063 N N . GLU B 1 29 ? -10.211 -12.992 1.507 1 87.31 29 GLU B N 1
ATOM 1064 C CA . GLU B 1 29 ? -11.18 -13.969 1.007 1 87.31 29 GLU B CA 1
ATOM 1065 C C . GLU B 1 29 ? -10.531 -15.32 0.761 1 87.31 29 GLU B C 1
ATOM 1067 O O . GLU B 1 29 ? -11.188 -16.359 0.86 1 87.31 29 GLU B O 1
ATOM 1072 N N . GLY B 1 30 ? -9.93 -15.875 1.643 1 66.88 30 GLY B N 1
ATOM 1073 C CA . GLY B 1 30 ? -9.438 -17.234 1.442 1 66.88 30 GLY B CA 1
ATOM 1074 C C . GLY B 1 30 ? -9.469 -17.672 -0.009 1 66.88 30 GLY B C 1
ATOM 1075 O O . GLY B 1 30 ? -10.102 -17.016 -0.846 1 66.88 30 GLY B O 1
ATOM 1076 N N . GLY B 1 31 ? -8.398 -18.391 -0.539 1 71.31 31 GLY B N 1
ATOM 1077 C CA . GLY B 1 31 ? -8.188 -18.875 -1.897 1 71.31 31 GLY B CA 1
ATOM 1078 C C . GLY B 1 31 ? -6.801 -18.547 -2.432 1 71.31 31 GLY B C 1
ATOM 1079 O O . GLY B 1 31 ? -5.957 -18.031 -1.704 1 71.31 31 GLY B O 1
ATOM 1080 N N . ARG B 1 32 ? -6.754 -18.891 -3.752 1 80.69 32 ARG B N 1
ATOM 1081 C CA . ARG B 1 32 ? -5.391 -18.875 -4.273 1 80.69 32 ARG B CA 1
ATOM 1082 C C . ARG B 1 32 ? -5.117 -17.594 -5.059 1 80.69 32 ARG B C 1
ATOM 1084 O O . ARG B 1 32 ? -4.09 -16.938 -4.852 1 80.69 32 ARG B O 1
ATOM 1091 N N . GLU B 1 33 ? -6.172 -17.047 -5.812 1 94.31 33 GLU B N 1
ATOM 1092 C CA . GLU B 1 33 ? -5.875 -15.922 -6.699 1 94.31 33 GLU B CA 1
ATOM 1093 C C . GLU B 1 33 ? -6.461 -14.625 -6.156 1 94.31 33 GLU B C 1
ATOM 1095 O O . GLU B 1 33 ? -7.52 -14.633 -5.527 1 94.31 33 GLU B O 1
ATOM 1100 N N . ILE B 1 34 ? -5.793 -13.477 -6.316 1 97.38 34 ILE B N 1
ATOM 1101 C CA . ILE B 1 34 ? -6.324 -12.172 -5.961 1 97.38 34 ILE B CA 1
ATOM 1102 C C . ILE B 1 34 ? -6.32 -11.258 -7.188 1 97.38 34 ILE B C 1
ATOM 1104 O O . ILE B 1 34 ? -5.48 -11.414 -8.078 1 97.38 34 ILE B O 1
ATOM 1108 N N . ASN B 1 35 ? -7.285 -10.336 -7.188 1 97.69 35 ASN B N 1
ATOM 1109 C CA . ASN B 1 35 ? -7.363 -9.312 -8.219 1 97.69 35 ASN B CA 1
ATOM 1110 C C . ASN B 1 35 ? -6.953 -7.945 -7.684 1 97.69 35 ASN B C 1
ATOM 1112 O O . ASN B 1 35 ? -7.457 -7.5 -6.652 1 97.69 35 ASN B O 1
ATOM 1116 N N . VAL B 1 36 ? -6.035 -7.363 -8.352 1 98.5 36 VAL B N 1
ATOM 1117 C CA . VAL B 1 36 ? -5.586 -6.02 -8 1 98.5 36 VAL B CA 1
ATOM 1118 C C . VAL B 1 36 ? -5.926 -5.047 -9.125 1 98.5 36 VAL B C 1
ATOM 1120 O O . VAL B 1 36 ? -5.539 -5.262 -10.281 1 98.5 36 VAL B O 1
ATOM 1123 N N . GLU B 1 37 ? -6.672 -4.004 -8.773 1 98.62 37 GLU B N 1
ATOM 1124 C CA . GLU B 1 37 ? -6.988 -2.965 -9.75 1 98.62 37 GLU B CA 1
ATOM 1125 C C . GLU B 1 37 ? -5.84 -1.975 -9.898 1 98.62 37 GLU B C 1
ATOM 1127 O O . GLU B 1 37 ? -5.34 -1.441 -8.906 1 98.62 37 GLU B O 1
ATOM 1132 N N . VAL B 1 38 ? -5.383 -1.789 -11.148 1 98.81 38 VAL B N 1
ATOM 1133 C CA . VAL B 1 38 ? -4.348 -0.821 -11.492 1 98.81 38 VAL B CA 1
ATOM 1134 C C . VAL B 1 38 ? -4.84 0.086 -12.617 1 98.81 38 VAL B C 1
ATOM 1136 O O . VAL B 1 38 ? -4.707 -0.247 -13.797 1 98.81 38 VAL B O 1
ATOM 1139 N N . GLY B 1 39 ? -5.32 1.302 -12.164 1 97.44 39 GLY B N 1
ATOM 1140 C CA . GLY B 1 39 ? -6.012 2.133 -13.133 1 97.44 39 GLY B CA 1
ATOM 1141 C C . GLY B 1 39 ? -7.238 1.463 -13.727 1 97.44 39 GLY B C 1
ATOM 1142 O O . GLY B 1 39 ? -8.156 1.084 -13 1 97.44 39 GLY B O 1
ATOM 1143 N N . ASN B 1 40 ? -7.238 1.27 -14.969 1 97.06 40 ASN B N 1
ATOM 1144 C CA . ASN B 1 40 ? -8.367 0.654 -15.656 1 97.06 40 ASN B CA 1
ATOM 1145 C C . ASN B 1 40 ? -8.125 -0.83 -15.914 1 97.06 40 ASN B C 1
ATOM 1147 O O . ASN B 1 40 ? -8.922 -1.484 -16.594 1 97.06 40 ASN B O 1
ATOM 1151 N N . LYS B 1 41 ? -7.098 -1.365 -15.352 1 98.25 41 LYS B N 1
ATOM 1152 C CA . LYS B 1 41 ? -6.754 -2.77 -15.555 1 98.25 41 LYS B CA 1
ATOM 1153 C C . LYS B 1 41 ? -6.918 -3.566 -14.266 1 98.25 41 LYS B C 1
ATOM 1155 O O . LYS B 1 41 ? -6.898 -2.996 -13.172 1 98.25 41 LYS B O 1
ATOM 1160 N N . THR B 1 42 ? -7.129 -4.789 -14.422 1 98.5 42 THR B N 1
ATOM 1161 C CA . THR B 1 42 ? -7.148 -5.727 -13.312 1 98.5 42 THR B CA 1
ATOM 1162 C C . THR B 1 42 ? -6.062 -6.785 -13.469 1 98.5 42 THR B C 1
ATOM 1164 O O . THR B 1 42 ? -5.965 -7.43 -14.516 1 98.5 42 THR B O 1
ATOM 1167 N N . VAL B 1 43 ? -5.207 -6.941 -12.484 1 98.44 43 VAL B N 1
ATOM 1168 C CA . VAL B 1 43 ? -4.137 -7.93 -12.516 1 98.44 43 VAL B CA 1
ATOM 1169 C C . VAL B 1 43 ? -4.453 -9.07 -11.555 1 98.44 43 VAL B C 1
ATOM 1171 O O . VAL B 1 43 ? -4.77 -8.836 -10.383 1 98.44 43 VAL B O 1
ATOM 1174 N N . GLU B 1 44 ? -4.383 -10.273 -12.047 1 97.19 44 GLU B N 1
ATOM 1175 C CA . GLU B 1 44 ? -4.574 -11.461 -11.211 1 97.19 44 GLU B CA 1
ATOM 1176 C C . GLU B 1 44 ? -3.248 -11.969 -10.664 1 97.19 44 GLU B C 1
ATOM 1178 O O . GLU B 1 44 ? -2.297 -12.18 -11.422 1 97.19 44 GLU B O 1
ATOM 1183 N N . LEU B 1 45 ? -3.193 -12.195 -9.391 1 97.5 45 LEU B N 1
ATOM 1184 C CA . LEU B 1 45 ? -1.984 -12.672 -8.734 1 97.5 45 LEU B CA 1
ATOM 1185 C C . LEU B 1 45 ? -2.285 -13.883 -7.859 1 97.5 45 LEU B C 1
ATOM 1187 O O . LEU B 1 45 ? -3.449 -14.203 -7.613 1 97.5 45 LEU B O 1
ATOM 1191 N N . ASN B 1 46 ? -1.237 -14.531 -7.488 1 96.56 46 ASN B N 1
ATOM 1192 C CA . ASN B 1 46 ? -1.369 -15.766 -6.73 1 96.56 46 ASN B CA 1
ATOM 1193 C C . ASN B 1 46 ? -0.455 -15.773 -5.508 1 96.56 46 ASN B C 1
ATOM 1195 O O . ASN B 1 46 ? 0.528 -16.516 -5.465 1 96.56 46 ASN B O 1
ATOM 1199 N N . PRO B 1 47 ? -0.811 -15.039 -4.531 1 96.88 47 PRO B N 1
ATOM 1200 C CA . PRO B 1 47 ? 0.03 -15.016 -3.334 1 96.88 47 PRO B CA 1
ATOM 1201 C C . PRO B 1 47 ? -0.056 -16.312 -2.529 1 96.88 47 PRO B C 1
ATOM 1203 O O . PRO B 1 47 ? -1.107 -16.953 -2.504 1 96.88 47 PRO B O 1
ATOM 1206 N N . PRO B 1 48 ? 1.045 -16.625 -1.883 1 95.12 48 PRO B N 1
ATOM 1207 C CA . PRO B 1 48 ? 0.991 -17.672 -0.874 1 95.12 48 PRO B CA 1
ATOM 1208 C C . PRO B 1 48 ? 0.345 -17.219 0.431 1 95.12 48 PRO B C 1
ATOM 1210 O O . PRO B 1 48 ? -0.216 -16.125 0.494 1 95.12 48 PRO B O 1
ATOM 1213 N N . ASN B 1 49 ? 0.429 -18.078 1.401 1 95.62 49 ASN B N 1
ATOM 1214 C CA . ASN B 1 49 ? -0.179 -17.75 2.688 1 95.62 49 ASN B CA 1
ATOM 1215 C C . ASN B 1 49 ? 0.624 -16.688 3.436 1 95.62 49 ASN B C 1
ATOM 1217 O O . ASN B 1 49 ? 0.093 -16 4.312 1 95.62 49 ASN B O 1
ATOM 1221 N N . GLU B 1 50 ? 1.934 -16.656 3.096 1 97 50 GLU B N 1
ATOM 1222 C CA . GLU B 1 50 ? 2.805 -15.648 3.701 1 97 50 GLU B CA 1
ATOM 1223 C C . GLU B 1 50 ? 3.357 -14.695 2.65 1 97 50 GLU B C 1
ATOM 1225 O O . GLU B 1 50 ? 3.711 -15.109 1.546 1 97 50 GLU B O 1
ATOM 1230 N N . VAL B 1 51 ? 3.42 -13.469 3.037 1 97.88 51 VAL B N 1
ATOM 1231 C CA . VAL B 1 51 ? 3.904 -12.43 2.127 1 97.88 51 VAL B CA 1
ATOM 1232 C C . VAL B 1 51 ? 4.906 -11.539 2.852 1 97.88 51 VAL B C 1
ATOM 1234 O O . VAL B 1 51 ? 4.805 -11.336 4.062 1 97.88 51 VAL B O 1
ATOM 1237 N N . ASP B 1 52 ? 5.832 -11.078 2.137 1 98.88 52 ASP B N 1
ATOM 1238 C CA . ASP B 1 52 ? 6.742 -10.062 2.668 1 98.88 52 ASP B CA 1
ATOM 1239 C C . ASP B 1 52 ? 6.168 -8.656 2.48 1 98.88 52 ASP B C 1
ATOM 1241 O O . ASP B 1 52 ? 5.789 -8.281 1.369 1 98.88 52 ASP B O 1
ATOM 1245 N N . LEU B 1 53 ? 6.094 -7.883 3.539 1 98.94 53 LEU B N 1
ATOM 1246 C CA . LEU B 1 53 ? 5.555 -6.527 3.537 1 98.94 53 LEU B CA 1
ATOM 1247 C C . LEU B 1 53 ? 6.598 -5.527 4.02 1 98.94 53 LEU B C 1
ATOM 1249 O O . LEU B 1 53 ? 7.246 -5.746 5.047 1 98.94 53 LEU B O 1
ATOM 1253 N N . SER B 1 54 ? 6.832 -4.5 3.256 1 99 54 SER B N 1
ATOM 1254 C CA . SER B 1 54 ? 7.625 -3.342 3.656 1 99 54 SER B CA 1
ATOM 1255 C C . SER B 1 54 ? 6.77 -2.08 3.711 1 99 54 SER B C 1
ATOM 1257 O O . SER B 1 54 ? 6.074 -1.753 2.746 1 99 54 SER B O 1
ATOM 1259 N N . VAL B 1 55 ? 6.742 -1.465 4.859 1 98.94 55 VAL B N 1
ATOM 1260 C CA . VAL B 1 55 ? 6.039 -0.202 5.055 1 98.94 55 VAL B CA 1
ATOM 1261 C C . VAL B 1 55 ? 7.043 0.913 5.336 1 98.94 55 VAL B C 1
ATOM 1263 O O . VAL B 1 55 ? 7.949 0.747 6.156 1 98.94 55 VAL B O 1
ATOM 1266 N N . ASP B 1 56 ? 6.914 1.972 4.688 1 98.94 56 ASP B N 1
ATOM 1267 C CA . ASP B 1 56 ? 7.746 3.158 4.863 1 98.94 56 ASP B CA 1
ATOM 1268 C C . ASP B 1 56 ? 6.895 4.426 4.902 1 98.94 56 ASP B C 1
ATOM 1270 O O . ASP B 1 56 ? 6.129 4.691 3.973 1 98.94 56 ASP B O 1
ATOM 1274 N N . VAL B 1 57 ? 7.012 5.238 5.961 1 98.94 57 VAL B N 1
ATOM 1275 C CA . VAL B 1 57 ? 6.324 6.52 6.102 1 98.94 57 VAL B CA 1
ATOM 1276 C C . VAL B 1 57 ? 7.348 7.645 6.246 1 98.94 57 VAL B C 1
ATOM 1278 O O . VAL B 1 57 ? 8.266 7.555 7.07 1 98.94 57 VAL B O 1
ATOM 1281 N N . ILE B 1 58 ? 7.219 8.641 5.449 1 98.88 58 ILE B N 1
ATOM 1282 C CA . ILE B 1 58 ? 8.141 9.773 5.457 1 98.88 58 ILE B CA 1
ATOM 1283 C C . ILE B 1 58 ? 7.367 11.07 5.66 1 98.88 58 ILE B C 1
ATOM 1285 O O . ILE B 1 58 ? 6.441 11.375 4.906 1 98.88 58 ILE B O 1
ATOM 1289 N N . GLU B 1 59 ? 7.73 11.766 6.672 1 98 59 GLU B N 1
ATOM 1290 C CA . GLU B 1 59 ? 7.258 13.125 6.906 1 98 59 GLU B CA 1
ATOM 1291 C C . GLU B 1 59 ? 8.367 14.148 6.656 1 98 59 GLU B C 1
ATOM 1293 O O . GLU B 1 59 ? 9.422 14.086 7.289 1 98 59 GLU B O 1
ATOM 1298 N N . ARG B 1 60 ? 8.117 14.984 5.738 1 97.31 60 ARG B N 1
ATOM 1299 C CA . ARG B 1 60 ? 9.086 16.031 5.422 1 97.31 60 ARG B CA 1
ATOM 1300 C C . ARG B 1 60 ? 8.492 17.422 5.688 1 97.31 60 ARG B C 1
ATOM 1302 O O . ARG B 1 60 ? 7.402 17.734 5.211 1 97.31 60 ARG B O 1
ATOM 1309 N N . SER B 1 61 ? 9.18 18.188 6.52 1 93.75 61 SER B N 1
ATOM 1310 C CA . SER B 1 61 ? 8.758 19.547 6.816 1 93.75 61 SER B CA 1
ATOM 1311 C C . SER B 1 61 ? 9.734 20.562 6.238 1 93.75 61 SER B C 1
ATOM 1313 O O . SER B 1 61 ? 10.945 20.453 6.441 1 93.75 61 SER B O 1
ATOM 1315 N N . THR B 1 62 ? 9.211 21.328 5.406 1 88.06 62 THR B N 1
ATOM 1316 C CA . THR B 1 62 ? 10.008 22.438 4.883 1 88.06 62 THR B CA 1
ATOM 1317 C C . THR B 1 62 ? 9.328 23.781 5.168 1 88.06 62 THR B C 1
ATOM 1319 O O . THR B 1 62 ? 8.102 23.875 5.086 1 88.06 62 THR B O 1
ATOM 1322 N N . MET B 1 63 ? 10 24.75 5.691 1 82.69 63 MET B N 1
ATOM 1323 C CA . MET B 1 63 ? 9.508 26.062 6.129 1 82.69 63 MET B CA 1
ATOM 1324 C C . MET B 1 63 ? 8.641 26.703 5.051 1 82.69 63 MET B C 1
ATOM 1326 O O . MET B 1 63 ? 7.617 27.312 5.355 1 82.69 63 MET B O 1
ATOM 1330 N N . PHE B 1 64 ? 8.898 26.562 3.779 1 85.25 64 PHE B N 1
ATOM 1331 C CA . PHE B 1 64 ? 8.219 27.344 2.754 1 85.25 64 PHE B CA 1
ATOM 1332 C C . PHE B 1 64 ? 7.219 26.484 1.992 1 85.25 64 PHE B C 1
ATOM 1334 O O . PHE B 1 64 ? 6.254 27 1.421 1 85.25 64 PHE B O 1
ATOM 1341 N N . ARG B 1 65 ? 7.305 25.266 1.973 1 84.56 65 ARG B N 1
ATOM 1342 C CA . ARG B 1 65 ? 6.496 24.438 1.085 1 84.56 65 ARG B CA 1
ATOM 1343 C C . ARG B 1 65 ? 5.492 23.609 1.876 1 84.56 65 ARG B C 1
ATOM 1345 O O . ARG B 1 65 ? 4.699 22.859 1.295 1 84.56 65 ARG B O 1
ATOM 1352 N N . GLY B 1 66 ? 5.441 23.766 3.225 1 89.75 66 GLY B N 1
ATOM 1353 C CA . GLY B 1 66 ? 4.551 22.984 4.062 1 89.75 66 GLY B CA 1
ATOM 1354 C C . GLY B 1 66 ? 5.062 21.578 4.332 1 89.75 66 GLY B C 1
ATOM 1355 O O . GLY B 1 66 ? 6.164 21.219 3.904 1 89.75 66 GLY B O 1
ATOM 1356 N N . ASP B 1 67 ? 4.297 20.891 5.012 1 94.38 67 ASP B N 1
ATOM 1357 C CA . ASP B 1 67 ? 4.656 19.516 5.355 1 94.38 67 ASP B CA 1
ATOM 1358 C C . ASP B 1 67 ? 4.215 18.547 4.262 1 94.38 67 ASP B C 1
ATOM 1360 O O . ASP B 1 67 ? 3.082 18.609 3.785 1 94.38 67 ASP B O 1
ATOM 1364 N N . ARG B 1 68 ? 5.156 17.734 3.771 1 97.62 68 ARG B N 1
ATOM 1365 C CA . ARG B 1 68 ? 4.848 16.656 2.826 1 97.62 68 ARG B CA 1
ATOM 1366 C C . ARG B 1 68 ? 4.883 15.297 3.512 1 97.62 68 ARG B C 1
ATOM 1368 O O . ARG B 1 68 ? 5.781 15.016 4.309 1 97.62 68 ARG B O 1
ATOM 1375 N N . GLU B 1 69 ? 3.865 14.547 3.252 1 98.31 69 GLU B N 1
ATOM 1376 C CA . GLU B 1 69 ? 3.764 13.211 3.836 1 98.31 69 GLU B CA 1
ATOM 1377 C C . GLU B 1 69 ? 3.703 12.141 2.752 1 98.31 69 GLU B C 1
ATOM 1379 O O . GLU B 1 69 ? 3.057 12.328 1.72 1 98.31 69 GLU B O 1
ATOM 1384 N N . THR B 1 70 ? 4.41 11.039 2.934 1 98.88 70 THR B N 1
ATOM 1385 C CA . THR B 1 70 ? 4.469 9.938 1.983 1 98.88 70 THR B CA 1
ATOM 1386 C C . THR B 1 70 ? 4.324 8.594 2.701 1 98.88 70 THR B C 1
ATOM 1388 O O . THR B 1 70 ? 4.941 8.375 3.746 1 98.88 70 THR B O 1
ATOM 1391 N N . ILE B 1 71 ? 3.459 7.75 2.174 1 98.94 71 ILE B N 1
ATOM 1392 C CA . ILE B 1 71 ? 3.385 6.348 2.564 1 98.94 71 ILE B CA 1
ATOM 1393 C C . ILE B 1 71 ? 3.812 5.461 1.396 1 98.94 71 ILE B C 1
ATOM 1395 O O . ILE B 1 71 ? 3.316 5.613 0.279 1 98.94 71 ILE B O 1
ATOM 1399 N N . GLN B 1 72 ? 4.73 4.574 1.606 1 99 72 GLN B N 1
ATOM 1400 C CA . GLN B 1 72 ? 5.113 3.559 0.631 1 99 72 GLN B CA 1
ATOM 1401 C C . GLN B 1 72 ? 4.91 2.154 1.191 1 99 72 GLN B C 1
ATOM 1403 O O . GLN B 1 72 ? 5.387 1.842 2.285 1 99 72 GLN B O 1
ATOM 1408 N N . LEU B 1 73 ? 4.195 1.312 0.438 1 99 73 LEU B N 1
ATOM 1409 C CA . LEU B 1 73 ? 4.012 -0.102 0.75 1 99 73 LEU B CA 1
ATOM 1410 C C . LEU B 1 73 ? 4.559 -0.981 -0.368 1 99 73 LEU B C 1
ATOM 1412 O O . LEU B 1 73 ? 4.309 -0.72 -1.548 1 99 73 LEU B O 1
ATOM 1416 N N . GLU B 1 74 ? 5.281 -1.958 -0.047 1 99 74 GLU B N 1
ATOM 1417 C CA . GLU B 1 74 ? 5.727 -2.969 -1.002 1 99 74 GLU B CA 1
ATOM 1418 C C . GLU B 1 74 ? 5.438 -4.375 -0.492 1 99 74 GLU B C 1
ATOM 1420 O O . GLU B 1 74 ? 5.801 -4.723 0.633 1 99 74 GLU B O 1
ATOM 1425 N N . LEU B 1 75 ? 4.789 -5.199 -1.301 1 98.94 75 LEU B N 1
ATOM 1426 C CA . LEU B 1 75 ? 4.539 -6.621 -1.075 1 98.94 75 LEU B CA 1
ATOM 1427 C C . LEU B 1 75 ? 5.281 -7.473 -2.098 1 98.94 75 LEU B C 1
ATOM 1429 O O . LEU B 1 75 ? 5.312 -7.141 -3.283 1 98.94 75 LEU B O 1
ATOM 1433 N N . ASN B 1 76 ? 5.773 -8.477 -1.729 1 98.81 76 ASN B N 1
ATOM 1434 C CA . ASN B 1 76 ? 6.418 -9.398 -2.656 1 98.81 76 ASN B CA 1
ATOM 1435 C C . ASN B 1 76 ? 6.367 -10.836 -2.146 1 98.81 76 ASN B C 1
ATOM 1437 O O . ASN B 1 76 ? 6.379 -11.07 -0.937 1 98.81 76 ASN B O 1
ATOM 1441 N N . TRP B 1 77 ? 6.336 -11.812 -3.068 1 97.5 77 TRP B N 1
ATOM 1442 C CA . TRP B 1 77 ? 6.258 -13.234 -2.748 1 97.5 77 TRP B CA 1
ATOM 1443 C C . TRP B 1 77 ? 6.617 -14.086 -3.961 1 97.5 77 TRP B C 1
ATOM 1445 O O . TRP B 1 77 ? 6.766 -13.562 -5.07 1 97.5 77 TRP B O 1
ATOM 1455 N N . LYS B 1 78 ? 6.898 -15.266 -3.658 1 96.44 78 LYS B N 1
ATOM 1456 C CA . LYS B 1 78 ? 6.895 -16.297 -4.695 1 96.44 78 LYS B CA 1
ATOM 1457 C C . LYS B 1 78 ? 5.484 -16.828 -4.941 1 96.44 78 LYS B C 1
ATOM 1459 O O . LYS B 1 78 ? 4.816 -17.281 -4.012 1 96.44 78 LYS B O 1
ATOM 1464 N N . ALA B 1 79 ? 5.109 -16.734 -6.184 1 95.75 79 ALA B N 1
ATOM 1465 C CA . ALA B 1 79 ? 3.73 -17.094 -6.508 1 95.75 79 ALA B CA 1
ATOM 1466 C C . ALA B 1 79 ? 3.482 -18.578 -6.258 1 95.75 79 ALA B C 1
ATOM 1468 O O . ALA B 1 79 ? 4.371 -19.406 -6.465 1 95.75 79 ALA B O 1
ATOM 1469 N N . ASN B 1 80 ? 2.25 -18.859 -5.785 1 91.25 80 ASN B N 1
ATOM 1470 C CA . ASN B 1 80 ? 1.812 -20.234 -5.719 1 91.25 80 ASN B CA 1
ATOM 1471 C C . ASN B 1 80 ? 1.601 -20.828 -7.113 1 91.25 80 ASN B C 1
ATOM 1473 O O . ASN B 1 80 ? 1.072 -20.156 -8 1 91.25 80 ASN B O 1
ATOM 1477 N N . THR B 1 81 ? 2.314 -21.75 -7.43 1 77.88 81 THR B N 1
ATOM 1478 C CA . THR B 1 81 ? 2.143 -22.359 -8.742 1 77.88 81 THR B CA 1
ATOM 1479 C C . THR B 1 81 ? 1.125 -23.5 -8.688 1 77.88 81 THR B C 1
ATOM 1481 O O . THR B 1 81 ? 1.139 -24.312 -7.75 1 77.88 81 THR B O 1
ATOM 1484 N N . ASN B 1 82 ? -0.154 -23.172 -8.883 1 61.03 82 ASN B N 1
ATOM 1485 C CA . ASN B 1 82 ? -1.087 -24.297 -8.969 1 61.03 82 ASN B CA 1
ATOM 1486 C C . ASN B 1 82 ? -0.566 -25.391 -9.891 1 61.03 82 ASN B C 1
ATOM 1488 O O . ASN B 1 82 ? -0.953 -25.469 -11.055 1 61.03 82 ASN B O 1
ATOM 1492 N N . THR B 1 83 ? 0.598 -25.578 -9.992 1 55.66 83 THR B N 1
ATOM 1493 C CA . THR B 1 83 ? 0.928 -26.734 -10.805 1 55.66 83 THR B CA 1
ATOM 1494 C C . THR B 1 83 ? 0.353 -28 -10.188 1 55.66 83 THR B C 1
ATOM 1496 O O . THR B 1 83 ? 0.757 -28.406 -9.102 1 55.66 83 THR B O 1
ATOM 1499 N N . ALA B 1 84 ? -0.958 -28.156 -10.281 1 54 84 ALA B N 1
ATOM 1500 C CA . ALA B 1 84 ? -1.567 -29.438 -9.953 1 54 84 ALA B CA 1
ATOM 1501 C C . ALA B 1 84 ? -0.583 -30.594 -10.172 1 54 84 ALA B C 1
ATOM 1503 O O . ALA B 1 84 ? 0.166 -30.594 -11.156 1 54 84 ALA B O 1
ATOM 1504 N N . PRO B 1 85 ? -0.244 -31.312 -9.133 1 51.25 85 PRO B N 1
ATOM 1505 C CA . PRO B 1 85 ? 0.55 -32.5 -9.492 1 51.25 85 PRO B CA 1
ATOM 1506 C C . PRO B 1 85 ? 0.059 -33.156 -10.773 1 51.25 85 PRO B C 1
ATOM 1508 O O . PRO B 1 85 ? -1.149 -33.312 -10.969 1 51.25 85 PRO B O 1
ATOM 1511 N N . ALA B 1 86 ? 0.666 -33.062 -11.836 1 50.44 86 ALA B N 1
ATOM 1512 C CA . ALA B 1 86 ? 0.325 -33.812 -13.055 1 50.44 86 ALA B CA 1
ATOM 1513 C C . ALA B 1 86 ? -0.267 -35.188 -12.727 1 50.44 86 ALA B C 1
ATOM 1515 O O . ALA B 1 86 ? 0.402 -36.031 -12.125 1 50.44 86 ALA B O 1
ATOM 1516 N N . GLU B 1 87 ? -1.485 -35.25 -12.234 1 50.09 87 GLU B N 1
ATOM 1517 C CA . GLU B 1 87 ? -2.07 -36.562 -12.164 1 50.09 87 GLU B CA 1
ATOM 1518 C C . GLU B 1 87 ? -1.684 -37.406 -13.375 1 50.09 87 GLU B C 1
ATOM 1520 O O . GLU B 1 87 ? -1.923 -37 -14.516 1 50.09 87 GLU B O 1
ATOM 1525 N N . THR B 1 88 ? -0.553 -38.062 -13.367 1 46.88 88 THR B N 1
ATOM 1526 C CA . THR B 1 88 ? -0.136 -39.031 -14.367 1 46.88 88 THR B CA 1
ATOM 1527 C C . THR B 1 88 ? -1.314 -39.906 -14.805 1 46.88 88 THR B C 1
ATOM 1529 O O . THR B 1 88 ? -1.938 -40.562 -13.977 1 46.88 88 THR B O 1
ATOM 1532 N N . ASP B 1 89 ? -2.111 -39.5 -15.719 1 49.25 89 ASP B N 1
ATOM 1533 C CA . ASP B 1 89 ? -3.127 -40.281 -16.391 1 49.25 89 ASP B CA 1
ATOM 1534 C C . ASP B 1 89 ? -2.723 -41.75 -16.453 1 49.25 89 ASP B C 1
ATOM 1536 O O . ASP B 1 89 ? -1.673 -42.094 -17 1 49.25 89 ASP B O 1
ATOM 1540 N N . ALA B 1 90 ? -2.889 -42.688 -15.391 1 52.75 90 ALA B N 1
ATOM 1541 C CA . ALA B 1 90 ? -2.709 -44.125 -15.422 1 52.75 90 ALA B CA 1
ATOM 1542 C C . ALA B 1 90 ? -3.207 -44.719 -16.734 1 52.75 90 ALA B C 1
ATOM 1544 O O . ALA B 1 90 ? -4.301 -44.375 -17.203 1 52.75 90 ALA B O 1
ATOM 1545 N N . GLU B 1 91 ? -2.326 -45.094 -17.719 1 50.34 91 GLU B N 1
ATOM 1546 C CA . GLU B 1 91 ? -2.52 -45.844 -18.953 1 50.34 91 GLU B CA 1
ATOM 1547 C C . GLU B 1 91 ? -3.51 -46.969 -18.75 1 50.34 91 GLU B C 1
ATOM 1549 O O . GLU B 1 91 ? -3.346 -47.781 -17.844 1 50.34 91 GLU B O 1
ATOM 1554 N N . ALA B 1 92 ? -4.746 -46.812 -19.047 1 57.41 92 ALA B N 1
ATOM 1555 C CA . ALA B 1 92 ? -5.75 -47.844 -19.188 1 57.41 92 ALA B CA 1
ATOM 1556 C C . ALA B 1 92 ? -5.16 -49.094 -19.828 1 57.41 92 ALA B C 1
ATOM 1558 O O . ALA B 1 92 ? -4.551 -49.031 -20.891 1 57.41 92 ALA B O 1
ATOM 1559 N N . GLU B 1 93 ? -4.637 -50.125 -19.109 1 53 93 GLU B N 1
ATOM 1560 C CA . GLU B 1 93 ? -4.27 -51.438 -19.625 1 53 93 GLU B CA 1
ATOM 1561 C C . GLU B 1 93 ? -5.355 -52 -20.547 1 53 93 GLU B C 1
ATOM 1563 O O . GLU B 1 93 ? -6.543 -51.906 -20.234 1 53 93 GLU B O 1
ATOM 1568 N N . PRO B 1 94 ? -5.137 -52.125 -21.828 1 53.59 94 PRO B N 1
ATOM 1569 C CA . PRO B 1 94 ? -6.074 -52.75 -22.766 1 53.59 94 PRO B CA 1
ATOM 1570 C C . PRO B 1 94 ? -6.637 -54.062 -22.25 1 53.59 94 PRO B C 1
ATOM 1572 O O . PRO B 1 94 ? -5.891 -54.875 -21.703 1 53.59 94 PRO B O 1
ATOM 1575 N N . ASN B 1 95 ? -7.828 -54.156 -21.641 1 55.44 95 ASN B N 1
ATOM 1576 C CA . ASN B 1 95 ? -8.508 -55.406 -21.281 1 55.44 95 ASN B CA 1
ATOM 1577 C C . ASN B 1 95 ? -8.5 -56.375 -22.438 1 55.44 95 ASN B C 1
ATOM 1579 O O . ASN B 1 95 ? -9.094 -56.125 -23.5 1 55.44 95 ASN B O 1
ATOM 1583 N N . PRO B 1 96 ? -7.578 -57.375 -22.703 1 50.91 96 PRO B N 1
ATOM 1584 C CA . PRO B 1 96 ? -7.492 -58.375 -23.766 1 50.91 96 PRO B CA 1
ATOM 1585 C C . PRO B 1 96 ? -8.719 -59.281 -23.812 1 50.91 96 PRO B C 1
ATOM 1587 O O . PRO B 1 96 ? -8.75 -60.25 -24.594 1 50.91 96 PRO B O 1
ATOM 1590 N N . ASN B 1 97 ? -9.617 -59.375 -22.812 1 48.47 97 ASN B N 1
ATOM 1591 C CA . ASN B 1 97 ? -10.445 -60.594 -22.75 1 48.47 97 ASN B CA 1
ATOM 1592 C C . ASN B 1 97 ? -11.492 -60.594 -23.859 1 48.47 97 ASN B C 1
ATOM 1594 O O . ASN B 1 97 ? -12.672 -60.344 -23.609 1 48.47 97 ASN B O 1
ATOM 1598 N N . SER B 1 98 ? -11.453 -59.781 -24.984 1 52.56 98 SER B N 1
ATOM 1599 C CA . SER B 1 98 ? -12.625 -60 -25.828 1 52.56 98 SER B CA 1
ATOM 1600 C C . SER B 1 98 ? -12.656 -61.406 -26.391 1 52.56 98 SER B C 1
ATOM 1602 O O . SER B 1 98 ? -11.875 -61.75 -27.297 1 52.56 98 SER B O 1
ATOM 1604 N N . ASP B 1 99 ? -12.805 -62.469 -25.531 1 49.22 99 ASP B N 1
ATOM 1605 C CA . ASP B 1 99 ? -12.992 -63.812 -26.016 1 49.22 99 ASP B CA 1
ATOM 1606 C C . ASP B 1 99 ? -14.141 -63.906 -27.016 1 49.22 99 ASP B C 1
ATOM 1608 O O . ASP B 1 99 ? -15.219 -63.344 -26.766 1 49.22 99 ASP B O 1
ATOM 1612 N N . PRO B 1 100 ? -13.859 -64 -28.328 1 51.12 100 PRO B N 1
ATOM 1613 C CA . PRO B 1 100 ? -14.836 -64.25 -29.406 1 51.12 100 PRO B CA 1
ATOM 1614 C C . PRO B 1 100 ? -15.734 -65.438 -29.156 1 51.12 100 PRO B C 1
ATOM 1616 O O . PRO B 1 100 ? -15.242 -66.562 -28.891 1 51.12 100 PRO B O 1
ATOM 1619 N N . ASN B 1 101 ? -16.859 -65.375 -28.406 1 49.53 101 ASN B N 1
ATOM 1620 C CA . ASN B 1 101 ? -17.844 -66.438 -28.234 1 49.53 101 ASN B CA 1
ATOM 1621 C C . ASN B 1 101 ? -18.281 -67 -29.578 1 49.53 101 ASN B C 1
ATOM 1623 O O . ASN B 1 101 ? -18.859 -66.312 -30.391 1 49.53 101 ASN B O 1
ATOM 1627 N N . PRO B 1 102 ? -17.547 -68 -30.094 1 51.78 102 PRO B N 1
ATOM 1628 C CA . PRO B 1 102 ? -17.984 -68.688 -31.297 1 51.78 102 PRO B CA 1
ATOM 1629 C C . PRO B 1 102 ? -19.391 -69.312 -31.156 1 51.78 102 PRO B C 1
ATOM 1631 O O . PRO B 1 102 ? -19.625 -70.125 -30.25 1 51.78 102 PRO B O 1
ATOM 1634 N N . ASN B 1 103 ? -20.469 -68.5 -31.188 1 50.12 103 ASN B N 1
ATOM 1635 C CA . ASN B 1 103 ? -21.797 -69.125 -31.219 1 50.12 103 ASN B CA 1
ATOM 1636 C C . ASN B 1 103 ? -21.906 -70.188 -32.312 1 50.12 103 ASN B C 1
ATOM 1638 O O . ASN B 1 103 ? -21.828 -69.812 -33.5 1 50.12 103 ASN B O 1
ATOM 1642 N N . PRO B 1 104 ? -21.578 -71.375 -32.094 1 49.91 104 PRO B N 1
ATOM 1643 C CA . PRO B 1 104 ? -21.766 -72.5 -33 1 49.91 104 PRO B CA 1
ATOM 1644 C C . PRO B 1 104 ? -23.234 -72.75 -33.344 1 49.91 104 PRO B C 1
ATOM 1646 O O . PRO B 1 104 ? -23.578 -73.75 -33.938 1 49.91 104 PRO B O 1
ATOM 1649 N N . ASN B 1 105 ? -24.125 -71.75 -33.5 1 45.66 105 ASN B N 1
ATOM 1650 C CA . ASN B 1 105 ? -25.5 -72.188 -33.719 1 45.66 105 ASN B CA 1
ATOM 1651 C C . ASN B 1 105 ? -25.625 -73.062 -35 1 45.66 105 ASN B C 1
ATOM 1653 O O . ASN B 1 105 ? -25.562 -72.5 -36.094 1 45.66 105 ASN B O 1
ATOM 1657 N N . VAL B 1 106 ? -24.984 -74.125 -35.156 1 44.84 106 VAL B N 1
ATOM 1658 C CA . VAL B 1 106 ? -25.281 -75.125 -36.188 1 44.84 106 VAL B CA 1
ATOM 1659 C C . VAL B 1 106 ? -26.719 -75.625 -36.062 1 44.84 106 VAL B C 1
ATOM 1661 O O . VAL B 1 106 ? -27.172 -76.438 -36.844 1 44.84 106 VAL B O 1
ATOM 1664 N N . GLU B 1 107 ? -27.828 -74.875 -35.656 1 35.41 107 GLU B N 1
ATOM 1665 C CA . GLU B 1 107 ? -28.984 -75.562 -36.188 1 35.41 107 GLU B CA 1
ATOM 1666 C C . GLU B 1 107 ? -29.188 -75.375 -37.656 1 35.41 107 GLU B C 1
ATOM 1668 O O . GLU B 1 107 ? -28.969 -74.25 -38.156 1 35.41 107 GLU B O 1
#

pLDDT: mean 84.76, std 20.17, range [35.41, 99.0]

InterPro domains:
  IPR027598 Amphi-Trp domain [PF20068] (8-85)
  IPR027598 Amphi-Trp domain [TIGR04354] (7-78)